Protein AF-A0A517DPC9-F1 (afdb_monomer_lite)

InterPro domains:
  IPR004676 Cadmium resistance transporter [PF03596] (12-83)
  IPR004676 Cadmium resistance transporter [PF03596] (156-249)

Sequence (255 aa):
MESAIVTAFVAFVSTNIDDIFVLMLFYSQIGGQLKKCHIIAGQYLGITILLIVSVLGSLGLNIVPPQYTGLLGMIPILLGIKQWSGYRQEKKAAANSTKGSKAEVQSETGSDPIAEHFMFDNAANETEHVMDDRPEIEAQVPKKTKIKAALSKLINPAVLNVSLVTVANGADNIGIYIPLFTRLSTVELIITIIIFLLLIAVWCFIGEQLTNFPGIKDTIQKYKNLVVPVVFIGIGIFILVESGALSFLTLNLLK

Radius of gyration: 27.1 Å; chains: 1; bounding box: 57×50×88 Å

Organism: NCBI:txid2377

Secondary structure (DSSP, 8-state):
-HHHHHHHHHHHHHHHTTHHHHHHHHHHTBTTTB-HHHHHHHHHHHHHHHHHHHHHHHTT-----HHHHGGGGHHHHHHHHHHHHHHHHHHHHHHHHHHHHHHHTTS--S--------------------------------SHHHHHHHHHHHS-HHHHHHHHHHHHHTTTTHHHHHHHHHTS-HHHHHHHHHHHHHHHHHHHHHHHHHHTSHHHHHHHHHHHHHHHHHHHHHHHHHHHHHTTHHHHHHHHH--

Structure (mmCIF, N/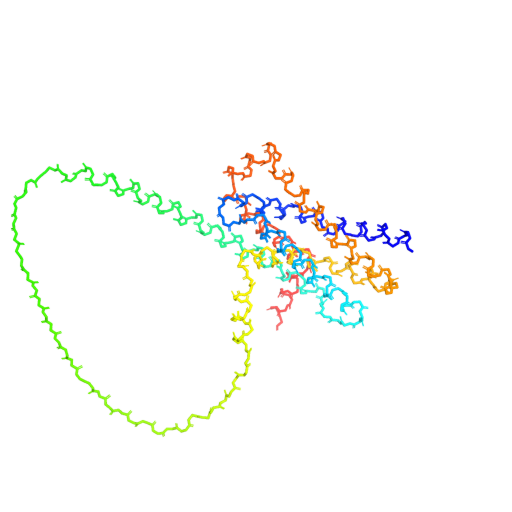CA/C/O backbone):
data_AF-A0A517DPC9-F1
#
_entry.id   AF-A0A517DPC9-F1
#
loop_
_atom_site.group_PDB
_atom_site.id
_atom_site.type_symbol
_atom_site.label_atom_id
_atom_site.label_alt_id
_atom_site.label_comp_id
_atom_site.label_asym_id
_atom_site.label_entity_id
_atom_site.label_seq_id
_atom_site.pdbx_PDB_ins_code
_atom_site.Cartn_x
_atom_site.Cartn_y
_atom_site.Cartn_z
_atom_site.occupancy
_atom_site.B_iso_or_equiv
_atom_site.auth_seq_id
_atom_site.auth_comp_id
_atom_site.auth_asym_id
_atom_site.auth_atom_id
_atom_site.pdbx_PDB_model_num
ATOM 1 N N . MET A 1 1 ? 9.830 8.942 -21.992 1.00 71.62 1 MET A N 1
ATOM 2 C CA . MET A 1 1 ? 9.766 9.822 -20.799 1.00 71.62 1 MET A CA 1
ATOM 3 C C . MET A 1 1 ? 8.364 10.357 -20.509 1.00 71.62 1 MET A C 1
ATOM 5 O O . MET A 1 1 ? 7.826 9.950 -19.492 1.00 71.62 1 MET A O 1
ATOM 9 N N . GLU A 1 2 ? 7.723 11.173 -21.359 1.00 74.38 2 GLU A N 1
ATOM 10 C CA . GLU A 1 2 ? 6.337 11.642 -21.096 1.00 74.38 2 GLU A CA 1
ATOM 11 C C . GLU A 1 2 ? 5.340 10.482 -20.935 1.00 74.38 2 GLU A C 1
ATOM 13 O O . GLU A 1 2 ? 4.580 10.424 -19.969 1.00 74.38 2 GLU A O 1
ATOM 18 N N . SER A 1 3 ? 5.429 9.483 -21.818 1.00 85.62 3 SER A N 1
ATOM 19 C CA . SER A 1 3 ? 4.641 8.249 -21.727 1.00 85.62 3 SER A CA 1
ATOM 20 C C . SER A 1 3 ? 4.908 7.450 -20.446 1.00 85.62 3 SER A C 1
ATOM 22 O O . SER A 1 3 ? 3.984 6.845 -19.905 1.00 85.62 3 SER A O 1
ATOM 24 N N . ALA A 1 4 ? 6.141 7.468 -19.929 1.00 88.25 4 ALA A N 1
ATOM 25 C CA . ALA A 1 4 ? 6.514 6.758 -18.706 1.00 88.25 4 ALA A CA 1
ATOM 26 C C . ALA A 1 4 ? 5.895 7.415 -17.467 1.00 88.25 4 ALA A C 1
ATOM 28 O O . ALA A 1 4 ? 5.396 6.708 -16.602 1.00 88.25 4 ALA A O 1
ATOM 29 N N . ILE A 1 5 ? 5.846 8.752 -17.415 1.00 93.19 5 ILE A N 1
ATOM 30 C CA . ILE A 1 5 ? 5.204 9.498 -16.322 1.00 93.19 5 ILE A CA 1
ATOM 31 C C . ILE A 1 5 ? 3.704 9.185 -16.270 1.00 93.19 5 ILE A C 1
ATOM 33 O O . ILE A 1 5 ? 3.180 8.856 -15.207 1.00 93.19 5 ILE A O 1
ATOM 37 N N . VAL A 1 6 ? 3.020 9.235 -17.419 1.00 94.75 6 VAL A N 1
ATOM 38 C CA . VAL A 1 6 ? 1.585 8.919 -17.499 1.00 94.75 6 VAL A CA 1
ATOM 39 C C . VAL A 1 6 ? 1.330 7.458 -17.137 1.00 94.75 6 VAL A C 1
ATOM 41 O O . VAL A 1 6 ? 0.448 7.175 -16.334 1.00 94.75 6 VAL A O 1
ATOM 44 N N . THR A 1 7 ? 2.129 6.530 -17.672 1.00 93.38 7 THR A N 1
ATOM 45 C CA . THR A 1 7 ? 1.987 5.098 -17.370 1.00 93.38 7 THR A CA 1
ATOM 46 C C . THR A 1 7 ? 2.241 4.816 -15.893 1.00 93.38 7 THR A C 1
ATOM 48 O O . THR A 1 7 ? 1.491 4.058 -15.292 1.00 93.38 7 THR A O 1
ATOM 51 N N . ALA A 1 8 ? 3.246 5.454 -15.286 1.00 93.94 8 ALA A N 1
ATOM 52 C CA . ALA A 1 8 ? 3.519 5.356 -13.858 1.00 93.94 8 ALA A CA 1
ATOM 53 C C . ALA A 1 8 ? 2.321 5.848 -13.038 1.00 93.94 8 ALA A C 1
ATOM 55 O O . ALA A 1 8 ? 1.833 5.131 -12.168 1.00 93.94 8 ALA A O 1
ATOM 56 N N . PHE A 1 9 ? 1.803 7.038 -13.345 1.00 95.88 9 PHE A N 1
ATOM 57 C CA . PHE A 1 9 ? 0.644 7.582 -12.646 1.00 95.88 9 PHE A CA 1
ATOM 58 C C . PHE A 1 9 ? -0.571 6.654 -12.761 1.00 95.88 9 PHE A C 1
ATOM 60 O O . PHE A 1 9 ? -1.152 6.280 -11.747 1.00 95.88 9 PHE A O 1
ATOM 67 N N . VAL A 1 10 ? -0.916 6.230 -13.980 1.00 95.88 10 VAL A N 1
ATOM 68 C CA . VAL A 1 10 ? -2.050 5.332 -14.238 1.00 95.88 10 VAL A CA 1
ATOM 69 C C . VAL A 1 10 ? -1.867 3.991 -13.536 1.00 95.88 10 VAL A C 1
ATOM 71 O O . VAL A 1 10 ? -2.809 3.518 -12.907 1.00 95.88 10 VAL A O 1
ATOM 74 N N . ALA A 1 11 ? -0.671 3.401 -13.597 1.00 94.75 11 ALA A N 1
ATOM 75 C CA . ALA A 1 11 ? -0.374 2.151 -12.912 1.00 94.75 11 ALA A CA 1
ATOM 76 C C . ALA A 1 11 ? -0.579 2.307 -11.403 1.00 94.75 11 ALA A C 1
ATOM 78 O O . ALA A 1 11 ? -1.377 1.574 -10.835 1.00 94.75 11 ALA A O 1
ATOM 79 N N . PHE A 1 12 ? 0.049 3.307 -10.777 1.00 95.62 12 PHE A N 1
ATOM 80 C CA . PHE A 1 12 ? -0.075 3.530 -9.338 1.00 95.62 12 PHE A CA 1
ATOM 81 C C . PHE A 1 12 ? -1.522 3.794 -8.912 1.00 95.62 12 PHE A C 1
ATOM 83 O O . PHE A 1 12 ? -1.998 3.209 -7.945 1.00 95.62 12 PHE A O 1
ATOM 90 N N . VAL A 1 13 ? -2.246 4.654 -9.631 1.00 95.75 13 VAL A N 1
ATOM 91 C CA . VAL A 1 13 ? -3.650 4.951 -9.314 1.00 95.75 13 VAL A CA 1
ATOM 92 C C . VAL A 1 13 ? -4.503 3.691 -9.432 1.00 95.75 13 VAL A C 1
ATOM 94 O O . VAL A 1 13 ? -5.295 3.406 -8.538 1.00 95.75 13 VAL A O 1
ATOM 97 N N . SER A 1 14 ? -4.321 2.926 -10.511 1.00 94.12 14 SER A N 1
ATOM 98 C CA . SER A 1 14 ? -5.090 1.710 -10.769 1.00 94.12 14 SER A CA 1
ATOM 99 C C . SER A 1 14 ? -4.864 0.639 -9.707 1.00 94.12 14 SER A C 1
ATOM 101 O O . SER A 1 14 ? -5.801 -0.083 -9.387 1.00 94.12 14 SER A O 1
ATOM 103 N N . THR A 1 15 ? -3.646 0.522 -9.181 1.00 92.19 15 THR A N 1
ATOM 104 C CA . THR A 1 15 ? -3.267 -0.536 -8.236 1.00 92.19 15 THR A CA 1
ATOM 105 C C . THR A 1 15 ? -3.427 -0.159 -6.765 1.00 92.19 15 THR A C 1
ATOM 107 O O . THR A 1 15 ? -3.195 -0.989 -5.902 1.00 92.19 15 THR A O 1
ATOM 110 N N . ASN A 1 16 ? -3.732 1.099 -6.437 1.00 93.88 16 ASN A N 1
ATOM 111 C CA . ASN A 1 16 ? -3.849 1.534 -5.035 1.00 93.88 16 ASN A CA 1
ATOM 112 C C . ASN A 1 16 ? -5.222 2.149 -4.723 1.00 93.88 16 ASN A C 1
ATOM 114 O O . ASN A 1 16 ? -5.411 2.745 -3.662 1.00 93.88 16 ASN A O 1
ATOM 118 N N . ILE A 1 17 ? -6.190 2.069 -5.640 1.00 91.12 17 ILE A N 1
ATOM 119 C CA . ILE A 1 17 ? -7.530 2.637 -5.425 1.00 91.12 17 ILE A CA 1
ATOM 120 C C . ILE A 1 17 ? -8.267 1.963 -4.257 1.00 91.12 17 ILE A C 1
ATOM 122 O O . ILE A 1 17 ? -9.004 2.610 -3.517 1.00 91.12 17 ILE A O 1
ATOM 126 N N . ASP A 1 18 ? -8.030 0.674 -4.070 1.00 86.12 18 ASP A N 1
ATOM 127 C CA . ASP A 1 18 ? -8.515 -0.159 -2.977 1.00 86.12 18 ASP A CA 1
ATOM 128 C C . ASP A 1 18 ? -7.838 0.184 -1.634 1.00 86.12 18 ASP A C 1
ATOM 130 O O . ASP A 1 18 ? -8.517 0.235 -0.603 1.00 86.12 18 ASP A O 1
ATOM 134 N N . ASP A 1 19 ? -6.546 0.543 -1.642 1.00 89.94 19 ASP A N 1
ATOM 135 C CA . ASP A 1 19 ? -5.799 0.957 -0.442 1.00 89.94 19 ASP A CA 1
ATOM 136 C C . ASP A 1 19 ? -6.395 2.215 0.215 1.00 89.94 19 ASP A C 1
ATOM 138 O O . ASP A 1 19 ? -6.244 2.422 1.419 1.00 89.94 19 ASP A O 1
ATOM 142 N N . ILE A 1 20 ? -7.171 3.027 -0.516 1.00 91.94 20 ILE A N 1
ATOM 143 C CA . ILE A 1 20 ? -7.916 4.157 0.064 1.00 91.94 20 ILE A CA 1
ATOM 144 C C . ILE A 1 20 ? -8.841 3.683 1.195 1.00 91.94 20 ILE A C 1
ATOM 146 O O . ILE A 1 20 ? -8.941 4.350 2.227 1.00 91.94 20 ILE A O 1
ATOM 150 N N . PHE A 1 21 ? -9.490 2.522 1.055 1.00 89.38 21 PHE A N 1
ATOM 151 C CA . PHE A 1 21 ? -10.336 1.973 2.117 1.00 89.38 21 PHE A CA 1
ATOM 152 C C . PHE A 1 21 ? -9.517 1.565 3.340 1.00 89.38 21 PHE A C 1
ATOM 154 O O . PHE A 1 21 ? -9.889 1.896 4.467 1.00 89.38 21 PHE A O 1
ATOM 161 N N . VAL A 1 22 ? -8.378 0.906 3.127 1.00 90.19 22 VAL A N 1
ATOM 162 C CA . VAL A 1 22 ? -7.444 0.523 4.194 1.00 90.19 22 VAL A CA 1
ATOM 163 C C . VAL A 1 22 ? -6.909 1.761 4.923 1.00 90.19 22 VAL A C 1
ATOM 165 O O . VAL A 1 22 ? -6.921 1.813 6.157 1.00 90.19 22 VAL A O 1
ATOM 168 N N . LEU A 1 23 ? -6.513 2.797 4.181 1.00 92.81 23 LEU A N 1
ATOM 169 C CA . LEU A 1 23 ? -6.113 4.096 4.717 1.00 92.81 23 LEU A CA 1
ATOM 170 C C . LEU A 1 23 ? -7.226 4.706 5.567 1.00 92.81 23 LEU A C 1
ATOM 172 O O . LEU A 1 23 ? -6.962 5.094 6.706 1.00 92.81 23 LEU A O 1
ATOM 176 N N . MET A 1 24 ? -8.469 4.738 5.075 1.00 90.62 24 MET A N 1
ATOM 177 C CA . MET A 1 24 ? -9.596 5.283 5.837 1.00 90.62 24 MET A CA 1
ATOM 178 C C . MET A 1 24 ? -9.794 4.571 7.181 1.00 90.62 24 MET A C 1
ATOM 180 O O . MET A 1 24 ? -10.039 5.212 8.209 1.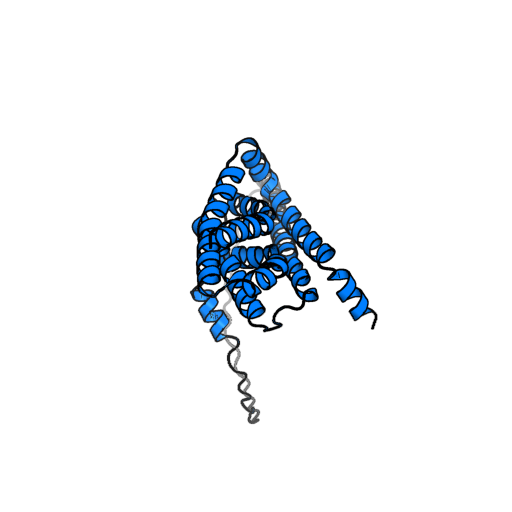00 90.62 24 MET A O 1
ATOM 184 N N . LEU A 1 25 ? -9.622 3.248 7.214 1.00 88.12 25 LEU A N 1
ATOM 185 C CA . LEU A 1 25 ? -9.678 2.482 8.459 1.00 88.12 25 LEU A CA 1
ATOM 186 C C . LEU A 1 25 ? -8.542 2.835 9.419 1.00 88.12 25 LEU A C 1
ATOM 188 O O . LEU A 1 25 ? -8.773 2.946 10.624 1.00 88.12 25 LEU A O 1
ATOM 192 N N . PHE A 1 26 ? -7.321 3.027 8.921 1.00 90.69 26 PHE A N 1
ATOM 193 C CA . PHE A 1 26 ? -6.209 3.444 9.770 1.00 90.69 26 PHE A CA 1
ATOM 194 C C . PHE A 1 26 ? -6.405 4.860 10.313 1.00 90.69 26 PHE A C 1
ATOM 196 O O . PHE A 1 26 ? -6.211 5.087 11.511 1.00 90.69 26 PHE A O 1
ATOM 203 N N . TYR A 1 27 ? -6.852 5.798 9.476 1.00 91.06 27 TYR A N 1
ATOM 204 C CA . TYR A 1 27 ? -7.144 7.169 9.896 1.00 91.06 27 TYR A CA 1
ATOM 205 C C . TYR A 1 27 ? -8.309 7.229 10.899 1.00 91.06 27 TYR A C 1
ATOM 207 O O . TYR A 1 27 ? -8.286 8.041 11.822 1.00 91.06 27 TYR A O 1
ATOM 215 N N . SER A 1 28 ? -9.276 6.311 10.817 1.00 86.81 28 SER A N 1
ATOM 216 C CA . SER A 1 28 ? -10.354 6.172 11.807 1.00 86.81 28 SER A CA 1
ATOM 217 C C . SER A 1 28 ? -9.869 5.814 13.217 1.00 86.81 28 SER A C 1
ATOM 219 O O . SER A 1 28 ? -10.522 6.153 14.209 1.00 86.81 28 SER A O 1
ATOM 221 N N . GLN A 1 29 ? -8.730 5.131 13.324 1.00 83.62 29 GLN A N 1
ATOM 222 C CA . GLN A 1 29 ? -8.158 4.703 14.602 1.00 83.62 29 GLN A CA 1
ATOM 223 C C . GLN A 1 29 ? -7.284 5.782 15.264 1.00 83.62 29 GLN A C 1
ATOM 225 O O . GLN A 1 29 ? -6.748 5.564 16.360 1.00 83.62 29 GLN A O 1
ATOM 230 N N . ILE A 1 30 ? -7.140 6.948 14.626 1.00 79.69 30 ILE A N 1
ATOM 231 C CA . ILE A 1 30 ? -6.424 8.097 15.185 1.00 79.69 30 ILE A CA 1
ATOM 232 C C . ILE A 1 30 ? -7.159 8.612 16.427 1.00 79.69 30 ILE A C 1
ATOM 234 O O . ILE A 1 30 ? -8.377 8.773 16.431 1.00 79.69 30 ILE A O 1
ATOM 238 N N . GLY A 1 31 ? -6.398 8.884 17.491 1.00 63.22 31 GLY A N 1
ATOM 239 C CA . GLY A 1 31 ? -6.925 9.353 18.780 1.00 63.22 31 GLY A CA 1
ATOM 240 C C . GLY A 1 31 ? -7.101 8.253 19.833 1.00 63.22 31 GLY A C 1
ATOM 241 O O . GLY A 1 31 ? -7.485 8.555 20.956 1.00 63.22 31 GLY A O 1
ATOM 242 N N . GLY A 1 32 ? -6.786 6.996 19.493 1.00 67.00 32 GLY A N 1
ATOM 243 C CA . GLY A 1 32 ? -6.639 5.891 20.447 1.00 67.00 32 GLY A CA 1
ATOM 244 C C . GLY A 1 32 ? -5.229 5.294 20.416 1.00 67.00 32 GLY A C 1
ATOM 245 O O . GLY A 1 32 ? -4.361 5.687 21.184 1.00 67.00 32 GLY A O 1
ATOM 246 N N . GLN A 1 33 ? -5.001 4.348 19.501 1.00 61.47 33 GLN A N 1
ATOM 247 C CA . GLN A 1 33 ? -3.781 3.524 19.422 1.00 61.47 33 GLN A CA 1
ATOM 248 C C . GLN A 1 33 ? -2.774 4.000 18.348 1.00 61.47 33 GLN A C 1
ATOM 250 O O . GLN A 1 33 ? -1.618 3.575 18.352 1.00 61.47 33 GLN A O 1
ATOM 255 N N . LEU A 1 34 ? -3.185 4.871 17.411 1.00 76.12 34 LEU A N 1
ATOM 256 C CA . LEU A 1 34 ? -2.378 5.289 16.254 1.00 76.12 34 LEU A CA 1
ATOM 257 C C . LEU A 1 34 ? -2.222 6.816 16.161 1.00 76.12 34 LEU A C 1
ATOM 259 O O . LEU A 1 34 ? -3.139 7.581 16.459 1.00 76.12 34 LEU A O 1
ATOM 263 N N . LYS A 1 35 ? -1.042 7.255 15.701 1.00 85.62 35 LYS A N 1
ATOM 264 C CA . LYS A 1 35 ? -0.736 8.646 15.329 1.00 85.62 35 LYS A CA 1
ATOM 265 C C . LYS A 1 35 ? -0.636 8.746 13.807 1.00 85.62 35 LYS A C 1
ATOM 267 O O . LYS A 1 35 ? -0.208 7.784 13.171 1.00 85.62 35 LYS A O 1
ATOM 272 N N . LYS A 1 36 ? -0.910 9.928 13.240 1.00 88.31 36 LYS A N 1
ATOM 273 C CA . LYS A 1 36 ? -0.766 10.202 11.793 1.00 88.31 36 LYS A CA 1
ATOM 274 C C . LYS A 1 36 ? 0.600 9.776 11.249 1.00 88.31 36 LYS A C 1
ATOM 276 O O . LYS A 1 36 ? 0.673 9.056 10.261 1.00 88.31 36 LYS A O 1
ATOM 281 N N . CYS A 1 37 ? 1.678 10.123 11.958 1.00 88.81 37 CYS A N 1
ATOM 282 C CA . CYS A 1 37 ? 3.038 9.763 11.552 1.00 88.81 37 CYS A CA 1
ATOM 283 C C . CYS A 1 37 ? 3.258 8.246 11.458 1.00 88.81 37 CYS A C 1
ATOM 285 O O . CYS A 1 37 ? 4.067 7.813 10.648 1.00 88.81 37 CYS A O 1
ATOM 287 N N . HIS A 1 38 ? 2.548 7.432 12.253 1.00 91.62 38 HIS A N 1
ATOM 288 C CA . HIS A 1 38 ? 2.679 5.975 12.174 1.00 91.62 38 HIS A CA 1
ATOM 289 C C . HIS A 1 38 ? 2.045 5.414 10.900 1.00 91.62 38 HIS A C 1
ATOM 291 O O . HIS A 1 38 ? 2.584 4.474 10.326 1.00 91.62 38 HIS A O 1
ATOM 297 N N . ILE A 1 39 ? 0.928 6.001 10.461 1.00 92.56 39 ILE A N 1
ATOM 298 C CA . ILE A 1 39 ? 0.234 5.597 9.234 1.00 92.56 39 ILE A CA 1
ATOM 299 C C . ILE A 1 39 ? 1.097 5.953 8.029 1.00 92.56 39 ILE A C 1
ATOM 301 O O . ILE A 1 39 ? 1.423 5.082 7.233 1.00 92.56 39 ILE A O 1
ATOM 305 N N . ILE A 1 40 ? 1.553 7.207 7.959 1.00 94.81 40 ILE A N 1
ATOM 306 C CA . ILE A 1 40 ? 2.401 7.688 6.863 1.00 94.81 40 ILE A CA 1
ATOM 307 C C . ILE A 1 40 ? 3.697 6.868 6.795 1.00 94.81 40 ILE A C 1
ATOM 309 O O . ILE A 1 40 ? 4.036 6.340 5.742 1.00 94.81 40 ILE A O 1
ATOM 313 N N . ALA A 1 41 ? 4.398 6.688 7.921 1.00 93.75 41 ALA A N 1
ATOM 314 C CA . ALA A 1 41 ? 5.628 5.897 7.944 1.00 93.75 41 ALA A CA 1
ATOM 315 C C . ALA A 1 41 ? 5.388 4.426 7.568 1.00 93.75 41 ALA A C 1
ATOM 317 O O . ALA A 1 41 ? 6.204 3.837 6.865 1.00 93.75 41 ALA A O 1
ATOM 318 N N . GLY A 1 42 ? 4.273 3.835 8.011 1.00 94.19 42 GLY A N 1
ATOM 319 C CA . GLY A 1 42 ? 3.909 2.461 7.671 1.00 94.19 42 GLY A CA 1
ATOM 320 C C . GLY A 1 42 ? 3.607 2.284 6.185 1.00 94.19 42 GLY A C 1
ATOM 321 O O . GLY A 1 42 ? 4.077 1.321 5.589 1.00 94.19 42 GLY A O 1
ATOM 322 N N . GLN A 1 43 ? 2.908 3.244 5.580 1.00 96.06 43 GLN A N 1
ATOM 323 C CA . GLN A 1 43 ? 2.600 3.267 4.150 1.00 96.06 43 GLN A CA 1
ATOM 324 C C . GLN A 1 43 ? 3.864 3.387 3.296 1.00 96.06 43 GLN A C 1
ATOM 326 O O . GLN A 1 43 ? 4.098 2.564 2.412 1.00 96.06 43 GLN A O 1
ATOM 331 N N . TYR A 1 44 ? 4.749 4.331 3.631 1.00 96.62 44 TYR A N 1
ATOM 332 C CA . TYR A 1 44 ? 6.055 4.435 2.978 1.00 96.62 44 TYR A CA 1
ATOM 333 C C . TYR A 1 44 ? 6.867 3.148 3.116 1.00 96.62 44 TYR A C 1
ATOM 335 O O . TYR A 1 44 ? 7.425 2.680 2.126 1.00 96.62 44 TYR A O 1
ATOM 343 N N . LEU A 1 45 ? 6.912 2.548 4.310 1.00 95.88 45 LEU A N 1
ATOM 344 C CA . LEU A 1 45 ? 7.624 1.290 4.532 1.00 95.88 45 LEU A CA 1
ATOM 345 C C . LEU A 1 45 ? 7.025 0.154 3.685 1.00 95.88 45 LEU A C 1
ATOM 347 O O . LEU A 1 45 ? 7.764 -0.555 3.008 1.00 95.88 45 LEU A O 1
ATOM 351 N N . GLY A 1 46 ? 5.698 -0.000 3.697 1.00 95.19 46 GLY A N 1
ATOM 352 C CA . GLY A 1 46 ? 5.002 -1.082 3.004 1.00 95.19 46 GLY A CA 1
ATOM 353 C C . GLY A 1 46 ? 5.103 -0.991 1.485 1.00 95.19 46 GLY A C 1
ATOM 354 O O . GLY A 1 46 ? 5.543 -1.945 0.845 1.00 95.19 46 GLY A O 1
ATOM 355 N N . ILE A 1 47 ? 4.794 0.172 0.905 1.00 95.38 47 ILE A N 1
ATOM 356 C CA . ILE A 1 47 ? 4.930 0.377 -0.540 1.00 95.38 47 ILE A CA 1
ATOM 357 C C . ILE A 1 47 ? 6.395 0.247 -0.961 1.00 95.38 47 ILE A C 1
ATOM 359 O O . ILE A 1 47 ? 6.675 -0.434 -1.940 1.00 95.38 47 ILE A O 1
ATOM 363 N N . THR A 1 48 ? 7.356 0.794 -0.207 1.00 96.56 48 THR A N 1
ATOM 364 C CA . THR A 1 48 ? 8.785 0.648 -0.551 1.00 96.56 48 THR A CA 1
ATOM 365 C C . THR A 1 48 ? 9.216 -0.820 -0.591 1.00 96.56 48 THR A C 1
ATOM 367 O O . THR A 1 48 ? 9.950 -1.207 -1.498 1.00 96.56 48 THR A O 1
ATOM 370 N N . ILE A 1 49 ? 8.735 -1.660 0.334 1.00 94.94 49 ILE A N 1
ATOM 371 C CA . ILE A 1 49 ? 8.978 -3.110 0.292 1.00 94.94 49 ILE A CA 1
ATOM 372 C C . ILE A 1 49 ? 8.424 -3.713 -1.006 1.00 94.94 49 ILE A C 1
ATOM 374 O O . ILE A 1 49 ? 9.148 -4.441 -1.685 1.00 94.94 49 ILE A O 1
ATOM 378 N N . LEU A 1 50 ? 7.189 -3.376 -1.393 1.00 93.81 50 LEU A N 1
ATOM 379 C CA . LEU A 1 50 ? 6.590 -3.847 -2.649 1.00 93.81 50 LEU A CA 1
ATOM 380 C C . LEU A 1 50 ? 7.383 -3.388 -3.880 1.00 93.81 50 LEU A C 1
ATOM 382 O O . LEU A 1 50 ? 7.583 -4.177 -4.806 1.00 93.81 50 LEU A O 1
ATOM 386 N N . LEU A 1 51 ? 7.886 -2.150 -3.888 1.00 95.62 51 LEU A N 1
ATOM 387 C CA . LEU A 1 51 ? 8.717 -1.636 -4.980 1.00 95.62 51 LEU A CA 1
ATOM 388 C C . LEU A 1 51 ? 10.058 -2.352 -5.061 1.00 95.62 51 LEU A C 1
ATOM 390 O O . LEU A 1 51 ? 10.455 -2.738 -6.154 1.00 95.62 51 LEU A O 1
ATOM 394 N N . ILE A 1 52 ? 10.728 -2.590 -3.932 1.00 95.38 52 ILE A N 1
ATOM 395 C CA . ILE A 1 52 ? 11.983 -3.352 -3.904 1.00 95.38 52 ILE A CA 1
ATOM 396 C C . ILE A 1 52 ? 11.751 -4.765 -4.443 1.00 95.38 52 ILE A C 1
ATOM 398 O O . ILE A 1 52 ? 12.493 -5.211 -5.314 1.00 95.38 52 ILE A O 1
ATOM 402 N N . VAL A 1 53 ? 10.707 -5.455 -3.975 1.00 93.12 53 VAL A N 1
ATOM 403 C CA . VAL A 1 53 ? 10.360 -6.799 -4.463 1.00 93.12 53 VAL A CA 1
ATOM 404 C C . VAL A 1 53 ? 10.072 -6.780 -5.965 1.00 93.12 53 VAL A C 1
ATOM 406 O O . VAL A 1 53 ? 10.558 -7.646 -6.688 1.00 93.12 53 VAL A O 1
ATOM 409 N N . SER A 1 54 ? 9.350 -5.771 -6.450 1.00 93.12 54 SER A N 1
ATOM 410 C CA . SER A 1 54 ? 9.012 -5.632 -7.871 1.00 93.12 54 SER A CA 1
ATOM 411 C C . SER A 1 54 ? 10.232 -5.319 -8.742 1.00 93.12 54 SER A C 1
ATOM 413 O O . SER A 1 54 ? 10.362 -5.874 -9.828 1.00 93.12 54 SER A O 1
ATOM 415 N N . VAL A 1 55 ? 11.156 -4.475 -8.269 1.00 95.06 55 VAL A N 1
ATOM 416 C CA . VAL A 1 55 ? 12.424 -4.188 -8.961 1.00 95.06 55 VAL A CA 1
ATOM 417 C C . VAL A 1 55 ? 13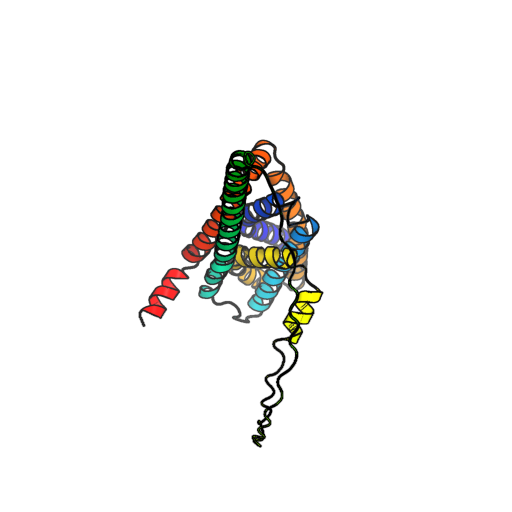.303 -5.433 -9.007 1.00 95.06 55 VAL A C 1
ATOM 419 O O . VAL A 1 55 ? 13.863 -5.752 -10.046 1.00 95.06 55 VAL A O 1
ATOM 422 N N . LEU A 1 56 ? 13.412 -6.183 -7.909 1.00 92.81 56 LEU A N 1
ATOM 423 C CA . LEU A 1 56 ? 14.151 -7.446 -7.927 1.00 92.81 56 LEU A CA 1
ATOM 424 C C . LEU A 1 56 ? 13.496 -8.451 -8.888 1.00 92.81 56 LEU A C 1
ATOM 426 O O . LEU A 1 56 ? 14.191 -9.101 -9.666 1.00 92.81 56 LEU A O 1
ATOM 430 N N . GLY A 1 57 ? 12.164 -8.524 -8.887 1.00 90.50 57 GLY A N 1
ATOM 431 C CA . GLY A 1 57 ? 11.392 -9.344 -9.816 1.00 90.50 57 GLY A CA 1
ATOM 432 C C . GLY A 1 57 ? 11.627 -8.987 -11.284 1.00 90.50 57 GLY A C 1
ATOM 433 O O . GLY A 1 57 ? 11.808 -9.876 -12.116 1.00 90.50 57 GLY A O 1
ATOM 434 N N . SER A 1 58 ? 11.696 -7.694 -11.611 1.00 91.19 58 SER A N 1
ATOM 435 C CA . SER A 1 58 ? 11.933 -7.234 -12.984 1.00 91.19 58 SER A CA 1
ATOM 436 C C . SER A 1 58 ? 13.344 -7.532 -13.496 1.00 91.19 58 SER A C 1
ATOM 438 O O . SER A 1 58 ? 13.541 -7.615 -14.705 1.00 91.19 58 SER A O 1
ATOM 440 N N . LEU A 1 59 ? 14.311 -7.773 -12.606 1.00 91.12 59 LEU A N 1
ATOM 441 C CA . LEU A 1 59 ? 15.654 -8.246 -12.965 1.00 91.12 59 LEU A CA 1
ATOM 442 C C . LEU A 1 59 ? 15.703 -9.751 -13.295 1.00 91.12 59 LEU A C 1
ATOM 444 O O . LEU A 1 59 ? 16.782 -10.296 -13.518 1.00 91.12 59 LEU A O 1
ATOM 448 N N . GLY A 1 60 ? 14.554 -10.435 -13.328 1.00 82.00 60 GLY A N 1
ATOM 449 C CA . GLY A 1 60 ? 14.457 -11.863 -13.641 1.00 82.00 60 GLY A CA 1
ATOM 450 C C . GLY A 1 60 ? 14.601 -12.779 -12.425 1.00 82.00 60 GLY A C 1
ATOM 451 O O . GLY A 1 60 ? 14.673 -13.999 -12.577 1.00 82.00 60 GLY A O 1
ATOM 452 N N . LEU A 1 61 ? 14.616 -12.224 -11.209 1.00 77.69 61 LEU A N 1
ATOM 453 C CA . LEU A 1 61 ? 14.554 -13.019 -9.988 1.00 77.69 61 LEU A CA 1
ATOM 454 C C . LEU A 1 61 ? 13.095 -13.450 -9.774 1.00 77.69 61 LEU A C 1
ATOM 456 O O . LEU A 1 61 ? 12.245 -12.634 -9.428 1.00 77.69 61 LEU A O 1
ATOM 460 N N . ASN A 1 62 ? 12.783 -14.734 -9.963 1.00 68.56 62 ASN A N 1
ATOM 461 C CA . ASN A 1 62 ? 11.441 -15.287 -9.724 1.00 68.56 62 ASN A CA 1
ATOM 462 C C . ASN A 1 62 ? 11.150 -15.402 -8.209 1.00 68.56 62 ASN A C 1
ATOM 464 O O . ASN A 1 62 ? 11.072 -16.493 -7.650 1.00 68.56 62 ASN A O 1
ATOM 468 N N . ILE A 1 63 ? 11.092 -14.256 -7.524 1.00 64.38 63 ILE A N 1
ATOM 469 C CA . ILE A 1 63 ? 11.012 -14.148 -6.058 1.00 64.38 63 ILE A CA 1
ATOM 470 C C . ILE A 1 63 ? 9.591 -14.390 -5.551 1.00 64.38 63 ILE A C 1
ATOM 472 O O . ILE A 1 63 ? 9.423 -14.834 -4.416 1.00 64.38 63 ILE A O 1
ATOM 476 N N . VAL A 1 64 ? 8.566 -14.123 -6.368 1.00 66.19 64 VAL A N 1
ATOM 477 C CA . VAL A 1 64 ? 7.166 -14.222 -5.938 1.00 66.19 64 VAL A CA 1
ATOM 478 C C . VAL A 1 64 ? 6.336 -14.978 -6.973 1.00 66.19 64 VAL A C 1
ATOM 480 O O . VAL A 1 64 ? 5.795 -14.375 -7.900 1.00 66.19 64 VAL A O 1
ATOM 483 N N . PRO A 1 65 ? 6.199 -16.304 -6.819 1.00 67.88 65 PRO A N 1
ATOM 484 C CA . PRO A 1 65 ? 5.208 -17.063 -7.561 1.00 67.88 65 PRO A CA 1
ATOM 485 C C . PRO A 1 65 ? 3.803 -16.473 -7.331 1.00 67.88 65 PRO A C 1
ATOM 487 O O . PRO A 1 65 ? 3.439 -16.236 -6.174 1.00 67.88 65 PRO A O 1
ATOM 490 N N . PRO A 1 66 ? 2.984 -16.282 -8.386 1.00 65.06 66 PRO A N 1
ATOM 491 C CA . PRO A 1 66 ? 1.651 -15.671 -8.279 1.00 65.06 66 PRO A CA 1
ATOM 492 C C . PRO A 1 66 ? 0.719 -16.363 -7.274 1.00 65.06 66 PRO A C 1
ATOM 494 O O . PRO A 1 66 ? -0.204 -15.760 -6.753 1.00 65.06 66 PRO A O 1
ATOM 497 N N . GLN A 1 67 ? 0.983 -17.633 -6.970 1.00 67.25 67 GLN A N 1
ATOM 498 C CA . GLN A 1 67 ? 0.205 -18.455 -6.042 1.00 67.25 67 GLN A CA 1
ATOM 499 C C . GLN A 1 67 ? 0.364 -18.023 -4.572 1.00 67.25 67 GLN A C 1
ATOM 501 O O . GLN A 1 67 ? -0.494 -18.323 -3.746 1.00 67.25 67 GLN A O 1
ATOM 506 N N . TYR A 1 68 ? 1.457 -17.331 -4.225 1.00 72.69 68 TYR A N 1
ATOM 507 C CA . TYR A 1 68 ? 1.759 -16.945 -2.843 1.00 72.69 68 TYR A CA 1
ATOM 508 C C . TYR A 1 68 ? 1.329 -15.519 -2.489 1.00 72.69 68 TYR A C 1
ATOM 510 O O . TYR A 1 68 ? 1.251 -15.205 -1.301 1.00 72.69 68 TYR A O 1
ATOM 518 N N . THR A 1 69 ? 1.001 -14.670 -3.471 1.00 76.44 69 THR A N 1
ATOM 519 C CA . THR A 1 69 ? 0.472 -13.317 -3.205 1.00 76.44 69 THR A CA 1
ATOM 520 C C . THR A 1 69 ? -0.849 -13.394 -2.439 1.00 76.44 69 THR A C 1
ATOM 522 O O . THR A 1 69 ? -1.059 -12.655 -1.484 1.00 76.44 69 THR A O 1
ATOM 525 N N . GLY A 1 70 ? -1.679 -14.389 -2.754 1.00 75.69 70 GLY A N 1
ATOM 526 C CA . GLY A 1 70 ? -2.941 -14.655 -2.069 1.00 75.69 70 GLY A CA 1
ATOM 527 C C . GLY A 1 70 ? -2.847 -14.979 -0.586 1.00 75.69 70 GLY A C 1
ATOM 528 O O . GLY A 1 70 ? -3.729 -14.619 0.193 1.00 75.69 70 GLY A O 1
ATOM 529 N N . LEU A 1 71 ? -1.757 -15.626 -0.163 1.00 81.06 71 LEU A N 1
ATOM 530 C CA . LEU A 1 71 ? -1.552 -15.981 1.244 1.00 81.06 71 LEU A CA 1
ATOM 531 C C . LEU A 1 71 ? -1.367 -14.745 2.129 1.00 81.06 71 LEU A C 1
ATOM 533 O O . LEU A 1 71 ? -1.618 -14.814 3.334 1.00 81.06 71 LEU A O 1
ATOM 537 N N . LEU A 1 72 ? -0.973 -13.607 1.552 1.00 82.25 72 LEU A N 1
ATOM 538 C CA . LEU A 1 72 ? -0.870 -12.351 2.287 1.00 82.25 72 LEU A CA 1
ATOM 539 C C . LEU A 1 72 ? -2.243 -11.844 2.754 1.00 82.25 72 LEU A C 1
ATOM 541 O O . LEU A 1 72 ? -2.304 -11.182 3.788 1.00 82.25 72 LEU A O 1
ATOM 545 N N . GLY A 1 73 ? -3.349 -12.266 2.124 1.00 82.00 73 GLY A N 1
ATOM 546 C CA . GLY A 1 73 ? -4.717 -12.017 2.602 1.00 82.00 73 GLY A CA 1
ATOM 547 C C . GLY A 1 73 ? -4.991 -12.539 4.024 1.00 82.00 73 GLY A C 1
ATOM 548 O O . GLY A 1 73 ? -5.874 -12.037 4.722 1.00 82.00 73 GLY A O 1
ATOM 549 N N . MET A 1 74 ? -4.170 -13.469 4.529 1.00 85.06 74 MET A N 1
ATOM 550 C CA . MET A 1 74 ? -4.228 -13.913 5.926 1.00 85.06 74 MET A CA 1
ATOM 551 C C . MET A 1 74 ? -3.871 -12.803 6.924 1.00 85.06 74 MET A C 1
ATOM 553 O O . MET A 1 74 ? -4.376 -12.812 8.045 1.00 85.06 74 MET A O 1
ATOM 557 N N . ILE A 1 75 ? -3.029 -11.835 6.549 1.00 88.50 75 ILE A N 1
ATOM 558 C CA . ILE A 1 75 ? -2.617 -10.732 7.430 1.00 88.50 75 ILE A CA 1
ATOM 559 C C . ILE A 1 75 ? -3.826 -9.867 7.831 1.00 88.50 75 ILE A C 1
ATOM 561 O O . ILE A 1 75 ? -4.068 -9.735 9.038 1.00 88.50 75 ILE A O 1
ATOM 565 N N . PRO A 1 76 ? -4.615 -9.310 6.885 1.00 84.50 76 PRO A N 1
ATOM 566 C CA . PRO A 1 76 ? -5.848 -8.602 7.214 1.00 84.50 76 PRO A CA 1
ATOM 567 C C . PRO A 1 76 ? -6.809 -9.452 8.054 1.00 84.50 76 PRO A C 1
ATOM 569 O O . PRO A 1 76 ? -7.302 -8.976 9.075 1.00 84.50 76 PRO A O 1
ATOM 572 N N . ILE A 1 77 ? -7.005 -10.733 7.716 1.00 87.38 77 ILE A N 1
ATOM 573 C CA . ILE A 1 77 ? -7.897 -11.628 8.477 1.00 87.38 77 ILE A CA 1
ATOM 574 C C . ILE A 1 77 ? -7.460 -11.738 9.939 1.00 87.38 77 ILE A C 1
ATOM 576 O O . ILE A 1 77 ? -8.274 -11.556 10.847 1.00 87.38 77 ILE A O 1
ATOM 580 N N . LEU A 1 78 ? -6.176 -12.003 10.186 1.00 86.19 78 LEU A N 1
ATOM 581 C CA . LEU A 1 78 ? -5.638 -12.140 11.540 1.00 86.19 78 LEU A CA 1
ATOM 582 C C . LEU A 1 78 ? -5.808 -10.849 12.348 1.00 86.19 78 LEU A C 1
ATOM 584 O O . LEU A 1 78 ? -6.162 -10.898 13.530 1.00 86.19 78 LEU A O 1
ATOM 588 N N . LEU A 1 79 ? -5.594 -9.691 11.720 1.00 85.50 79 LEU A N 1
ATOM 589 C CA . LEU A 1 79 ? -5.791 -8.396 12.369 1.00 85.50 79 LEU A CA 1
ATOM 590 C C . LEU A 1 79 ? -7.264 -8.123 12.675 1.00 85.50 79 LEU A C 1
ATOM 592 O O . LEU A 1 79 ? -7.569 -7.671 13.782 1.00 85.50 79 LEU A O 1
ATOM 596 N N . GLY A 1 80 ? -8.171 -8.460 11.759 1.00 85.38 80 GLY A N 1
ATOM 597 C CA . GLY A 1 80 ? -9.605 -8.314 11.978 1.00 85.38 80 GLY A CA 1
ATOM 598 C C . GLY A 1 80 ? -10.115 -9.207 13.114 1.00 85.38 80 GLY A C 1
ATOM 599 O O . GLY A 1 80 ? -10.794 -8.723 14.021 1.00 85.38 80 GLY A O 1
ATOM 600 N N . ILE A 1 81 ? -9.698 -10.478 13.160 1.00 87.94 81 ILE A N 1
ATOM 601 C CA . ILE A 1 81 ? -10.041 -11.402 14.259 1.00 87.94 81 ILE A CA 1
ATOM 602 C C . ILE A 1 81 ? -9.504 -10.881 15.601 1.00 87.94 81 ILE A C 1
ATOM 604 O O . ILE A 1 81 ? -10.223 -10.873 16.607 1.00 87.94 81 ILE A O 1
ATOM 608 N N . LYS A 1 82 ? -8.251 -10.403 15.629 1.00 85.25 82 LYS A N 1
ATOM 609 C CA . LYS A 1 82 ? -7.631 -9.853 16.843 1.00 85.25 82 LYS A CA 1
ATOM 610 C C . LYS A 1 82 ? -8.398 -8.636 17.368 1.00 85.25 82 LYS A C 1
ATOM 612 O O . LYS A 1 82 ? -8.646 -8.545 18.571 1.00 85.25 82 LYS A O 1
ATOM 617 N N . GLN A 1 83 ? -8.800 -7.726 16.484 1.00 82.81 83 GLN A N 1
ATOM 618 C CA . GLN A 1 83 ? -9.567 -6.535 16.857 1.00 82.81 83 GLN A CA 1
ATOM 619 C C . GLN A 1 83 ? -10.979 -6.883 17.347 1.00 82.81 83 GLN A C 1
ATOM 621 O O . GLN A 1 83 ? -11.431 -6.323 18.347 1.00 82.81 83 GLN A O 1
ATOM 626 N N . TRP A 1 84 ? -11.649 -7.855 16.716 1.00 85.69 84 TRP A N 1
ATOM 627 C CA . TRP A 1 84 ? -12.965 -8.332 17.156 1.00 85.69 84 TRP A CA 1
ATOM 628 C C . TRP A 1 84 ? -12.935 -8.888 18.587 1.00 85.69 84 TRP A C 1
ATOM 630 O O . TRP A 1 84 ? -13.823 -8.612 19.400 1.00 85.69 84 TRP A O 1
ATOM 640 N N . SER A 1 85 ? -11.898 -9.665 18.919 1.00 80.19 85 SER A N 1
ATOM 641 C CA . SER A 1 85 ? -11.736 -10.252 20.254 1.00 80.19 85 SER A CA 1
ATOM 642 C C . SER A 1 85 ? -11.542 -9.186 21.339 1.00 80.19 85 SER A C 1
ATOM 644 O O . SER A 1 85 ? -12.200 -9.248 22.382 1.00 80.19 85 SER A O 1
ATOM 646 N N . GLY A 1 86 ? -10.713 -8.169 21.067 1.00 77.06 86 GLY A N 1
ATOM 647 C CA . GLY A 1 86 ? -10.477 -7.052 21.989 1.00 77.06 86 GLY A CA 1
ATOM 648 C C . GLY A 1 86 ? -11.763 -6.298 22.337 1.00 77.06 86 GLY A C 1
ATOM 649 O O . GLY A 1 86 ? -12.072 -6.108 23.513 1.00 77.06 86 GLY A O 1
ATOM 650 N N . TYR A 1 87 ? -12.591 -5.990 21.332 1.00 73.75 87 TYR A N 1
ATOM 651 C CA . TYR A 1 87 ? -13.886 -5.336 21.550 1.00 73.75 87 TYR A CA 1
ATOM 652 C C . TYR A 1 87 ? -14.834 -6.161 22.437 1.00 73.75 87 TYR A C 1
ATOM 654 O O . TYR A 1 87 ? -15.538 -5.625 23.299 1.00 73.75 87 TYR A O 1
ATOM 662 N N . ARG A 1 88 ? -14.858 -7.490 22.261 1.00 72.94 88 ARG A N 1
ATOM 663 C CA . ARG A 1 88 ? -15.713 -8.375 23.066 1.00 72.94 88 ARG A CA 1
ATOM 664 C C . ARG A 1 88 ? -15.263 -8.431 24.527 1.00 72.94 88 ARG A C 1
ATOM 666 O O . ARG A 1 88 ? -16.118 -8.563 25.404 1.00 72.94 88 ARG A O 1
ATOM 673 N N . GLN A 1 89 ? -13.960 -8.352 24.795 1.00 72.31 89 GLN A N 1
ATOM 674 C CA . GLN A 1 89 ? -13.425 -8.347 26.158 1.00 72.31 89 GLN A CA 1
ATOM 675 C C . GLN A 1 89 ? -13.784 -7.060 26.905 1.00 72.31 89 GLN A C 1
ATOM 677 O O . GLN A 1 89 ? -14.279 -7.153 28.025 1.00 72.31 89 GLN A O 1
ATOM 682 N N . GLU A 1 90 ? -13.659 -5.890 26.272 1.00 70.50 90 GLU A N 1
ATOM 683 C CA . GLU A 1 90 ? -14.068 -4.607 26.869 1.00 70.50 90 GLU A CA 1
ATOM 684 C C . GLU A 1 90 ? -15.563 -4.590 27.211 1.00 70.50 90 GLU A C 1
ATOM 686 O O . GLU A 1 90 ? -15.952 -4.222 28.320 1.00 70.50 90 GLU A O 1
ATOM 691 N N . LYS A 1 91 ? -16.416 -5.081 26.300 1.00 72.44 91 LYS A N 1
ATOM 692 C CA . LYS A 1 91 ? -17.861 -5.194 26.556 1.00 72.44 91 LYS A CA 1
ATOM 693 C C . LYS A 1 91 ? -18.190 -6.151 27.704 1.00 72.44 91 LYS A C 1
ATOM 695 O O . LYS A 1 91 ? -19.098 -5.875 28.484 1.00 72.44 91 LYS A O 1
ATOM 700 N N . LYS A 1 92 ? -17.473 -7.274 27.815 1.00 72.94 92 LYS A N 1
ATOM 701 C CA . LYS A 1 92 ? -17.646 -8.236 28.917 1.00 72.94 92 LYS A CA 1
ATOM 702 C C . LYS A 1 92 ? -17.157 -7.669 30.253 1.00 72.94 92 LYS A C 1
ATOM 704 O O . LYS A 1 92 ? -17.841 -7.847 31.254 1.00 72.94 92 LYS A O 1
ATOM 709 N N . ALA A 1 93 ? -16.030 -6.958 30.265 1.00 72.38 93 ALA A N 1
ATOM 710 C CA . ALA A 1 93 ? -15.508 -6.292 31.455 1.00 72.38 93 ALA A CA 1
ATOM 711 C C . ALA A 1 93 ? -16.466 -5.196 31.952 1.00 72.38 93 ALA A C 1
ATOM 713 O O . ALA A 1 93 ? -16.799 -5.177 33.134 1.00 72.38 93 ALA A O 1
ATOM 714 N N . ALA A 1 94 ? -17.000 -4.366 31.046 1.00 71.69 94 ALA A N 1
ATOM 715 C CA . ALA A 1 94 ? -17.989 -3.336 31.375 1.00 71.69 94 ALA A CA 1
ATOM 716 C C . ALA A 1 94 ? -19.333 -3.916 31.867 1.00 71.69 94 ALA A C 1
ATOM 718 O O . ALA A 1 94 ? -19.987 -3.358 32.750 1.00 71.69 94 ALA A O 1
ATOM 719 N N . ALA A 1 95 ? -19.758 -5.064 31.329 1.00 71.00 95 ALA A N 1
ATOM 720 C CA . ALA A 1 95 ? -20.966 -5.749 31.790 1.00 71.00 95 ALA A CA 1
ATOM 721 C C . ALA A 1 95 ? -20.791 -6.380 33.184 1.00 71.00 95 ALA A C 1
ATOM 723 O O . ALA A 1 95 ? -21.745 -6.426 33.962 1.00 71.00 95 ALA A O 1
ATOM 724 N N . ASN A 1 96 ? -19.581 -6.841 33.512 1.00 68.31 96 ASN A N 1
ATOM 725 C CA . ASN A 1 96 ? -19.263 -7.423 34.814 1.00 68.31 96 ASN A CA 1
ATOM 726 C C . ASN A 1 96 ? -19.089 -6.351 35.904 1.00 68.31 96 ASN A C 1
ATOM 728 O O . ASN A 1 96 ? -19.589 -6.542 37.009 1.00 68.31 96 ASN A O 1
ATOM 732 N N . SER A 1 97 ? -18.484 -5.198 35.595 1.00 64.25 97 SER A N 1
ATOM 733 C CA . SER A 1 97 ? -18.385 -4.069 36.536 1.00 64.25 97 SER A CA 1
ATOM 734 C C . SER A 1 97 ? -19.752 -3.463 36.880 1.00 64.25 97 SER A C 1
ATOM 736 O O . SER A 1 97 ? -20.027 -3.166 38.040 1.00 64.25 97 SER A O 1
ATOM 738 N N . THR A 1 98 ? -20.665 -3.380 35.906 1.00 62.19 98 THR A N 1
ATOM 739 C CA . THR A 1 98 ? -22.049 -2.920 36.141 1.00 62.19 98 THR A CA 1
ATOM 740 C C . THR A 1 98 ? -22.861 -3.898 37.009 1.00 62.19 98 THR A C 1
ATOM 742 O O . THR A 1 98 ? -23.771 -3.484 37.727 1.00 62.19 98 THR A O 1
ATOM 745 N N . LYS A 1 99 ? -22.543 -5.202 36.972 1.00 58.75 99 LYS A N 1
ATOM 746 C CA . LYS A 1 99 ? -23.171 -6.216 37.837 1.00 58.75 99 LYS A CA 1
ATOM 747 C C . LYS A 1 99 ? -22.610 -6.215 39.264 1.00 58.75 99 LYS A C 1
ATOM 749 O O . LYS A 1 99 ? -23.393 -6.404 40.187 1.00 58.75 99 LYS A O 1
ATOM 754 N N . GLY A 1 100 ? -21.311 -5.959 39.447 1.00 54.97 100 GLY A N 1
ATOM 755 C CA . GLY A 1 100 ? -20.686 -5.835 40.773 1.00 54.97 100 GLY A CA 1
ATOM 756 C C . GLY A 1 100 ? -21.214 -4.638 41.570 1.00 54.97 100 GLY A C 1
ATOM 757 O O . GLY A 1 100 ? -21.640 -4.798 42.707 1.00 54.97 100 GLY A O 1
ATOM 758 N N . SER A 1 101 ? -21.335 -3.470 40.930 1.00 52.41 101 SER A N 1
ATOM 759 C CA . SER A 1 101 ? -21.842 -2.252 41.586 1.00 52.41 101 SER A CA 1
ATOM 760 C C . SER A 1 101 ? -23.315 -2.346 42.025 1.00 52.41 101 SER A C 1
ATOM 762 O O . SER A 1 101 ? -23.708 -1.694 42.986 1.00 52.41 101 SER A O 1
ATOM 764 N N . LYS A 1 102 ? -24.139 -3.187 41.382 1.00 51.38 102 LYS A N 1
ATOM 765 C CA . LYS A 1 102 ? -25.519 -3.454 41.837 1.00 51.38 102 LYS A CA 1
ATOM 766 C C . LYS A 1 102 ? -25.612 -4.482 42.967 1.00 51.38 102 LYS A C 1
ATOM 768 O O . LYS A 1 102 ? -26.618 -4.484 43.667 1.00 51.38 102 LYS A O 1
ATOM 773 N N . ALA A 1 103 ? -24.613 -5.349 43.125 1.00 51.19 103 ALA A N 1
ATOM 774 C CA . ALA A 1 103 ? -24.580 -6.341 44.198 1.00 51.19 103 ALA A CA 1
ATOM 775 C C . ALA A 1 103 ? -24.115 -5.731 45.534 1.00 51.19 103 ALA A C 1
ATOM 777 O O . ALA A 1 103 ? -24.564 -6.163 46.589 1.00 51.19 103 ALA A O 1
ATOM 778 N N . GLU A 1 104 ? -23.272 -4.697 45.489 1.00 45.03 104 GLU A N 1
ATOM 779 C CA . GLU A 1 104 ? -22.687 -4.066 46.682 1.00 45.03 104 GLU A CA 1
ATOM 780 C C . GLU A 1 104 ? -23.676 -3.147 47.428 1.00 45.03 104 GLU A C 1
ATOM 782 O O . GLU A 1 104 ? -23.688 -3.112 48.655 1.00 45.03 104 GLU A O 1
ATOM 787 N N . VAL A 1 105 ? -24.620 -2.517 46.715 1.00 46.19 105 VAL A N 1
ATOM 788 C CA . VAL A 1 105 ? -25.643 -1.620 47.304 1.00 46.19 105 VAL A CA 1
ATOM 789 C C . VAL A 1 105 ? -26.705 -2.367 48.140 1.00 46.19 105 VAL A C 1
ATOM 791 O O . VAL A 1 105 ? -27.485 -1.737 48.846 1.00 46.19 105 VAL A O 1
ATOM 794 N N . GLN A 1 106 ? -26.749 -3.705 48.112 1.00 45.78 106 GLN A N 1
ATOM 795 C CA . GLN A 1 106 ? -27.728 -4.500 48.874 1.00 45.78 106 GLN A CA 1
ATOM 796 C C . GLN A 1 106 ? -27.182 -5.171 50.145 1.00 45.78 106 GLN A C 1
ATOM 798 O O . GLN A 1 106 ? -27.943 -5.884 50.796 1.00 45.78 106 GLN A O 1
ATOM 803 N N . SER A 1 107 ? -25.915 -4.954 50.527 1.00 42.00 107 SER A N 1
ATOM 804 C CA . SER A 1 107 ? -25.319 -5.637 51.696 1.00 42.00 107 SER A CA 1
ATOM 805 C C . SER A 1 107 ? -25.043 -4.760 52.927 1.00 42.00 107 SER A C 1
ATOM 807 O O . SER A 1 107 ? -24.740 -5.297 53.988 1.00 42.00 107 SER A O 1
ATOM 809 N N . GLU A 1 108 ? -25.230 -3.439 52.857 1.00 41.88 108 GLU A N 1
ATOM 810 C CA . GLU A 1 108 ? -24.997 -2.531 53.995 1.00 41.88 108 GLU A CA 1
ATOM 811 C C . GLU A 1 108 ? -26.248 -2.313 54.871 1.00 41.88 108 GLU A C 1
ATOM 813 O O . GLU A 1 108 ? -26.721 -1.197 55.052 1.00 41.88 108 GLU A O 1
ATOM 818 N N . THR A 1 109 ? -26.793 -3.375 55.463 1.00 38.78 109 THR A N 1
ATOM 819 C CA . THR A 1 109 ? -27.543 -3.251 56.729 1.00 38.78 109 THR A CA 1
ATOM 820 C C . THR A 1 109 ? -27.286 -4.490 57.575 1.00 38.78 109 THR A C 1
ATOM 822 O O . THR A 1 109 ? -27.940 -5.515 57.389 1.00 38.78 109 THR A O 1
ATOM 825 N N . GLY A 1 110 ? -26.332 -4.397 58.503 1.00 33.22 110 GLY A N 1
ATOM 826 C CA . GLY A 1 110 ? -26.055 -5.461 59.471 1.00 33.22 110 GLY A CA 1
ATOM 827 C C . GLY A 1 110 ? -24.721 -5.301 60.204 1.00 33.22 110 GLY A C 1
ATOM 828 O O . GLY A 1 110 ? -23.744 -5.930 59.832 1.00 33.22 110 GLY A O 1
ATOM 829 N N . SER A 1 111 ? -24.721 -4.434 61.220 1.00 35.59 111 SER A N 1
ATOM 830 C CA . SER A 1 111 ? -23.858 -4.382 62.421 1.00 35.59 111 SER A CA 1
ATOM 831 C C . SER A 1 111 ? -22.721 -5.423 62.613 1.00 35.59 111 SER A C 1
ATOM 833 O O . SER A 1 111 ? -23.013 -6.597 62.830 1.00 35.59 111 SER A O 1
ATOM 835 N N . ASP A 1 112 ? -21.469 -4.928 62.618 1.00 36.69 112 ASP A N 1
ATOM 836 C CA . ASP A 1 112 ? -20.303 -5.104 63.540 1.00 36.69 112 ASP A CA 1
ATOM 837 C C . ASP A 1 112 ? -20.368 -6.093 64.746 1.00 36.69 112 ASP A C 1
ATOM 839 O O . ASP A 1 112 ? -21.479 -6.357 65.212 1.00 36.69 112 ASP A O 1
ATOM 843 N N . PRO A 1 113 ? -19.240 -6.490 65.426 1.00 53.72 113 PRO A N 1
ATOM 844 C CA . PRO A 1 113 ? -17.788 -6.241 65.188 1.00 53.72 113 PRO A CA 1
ATOM 845 C C . PRO A 1 113 ? -16.779 -7.399 65.574 1.00 53.72 113 PRO A C 1
ATOM 847 O O . PRO A 1 113 ? -17.156 -8.405 66.162 1.00 53.72 113 PRO A O 1
ATOM 850 N N . ILE A 1 114 ? -15.465 -7.168 65.336 1.00 35.84 114 ILE A N 1
ATOM 851 C CA . ILE A 1 114 ? -14.226 -7.713 65.996 1.00 35.84 114 ILE A CA 1
ATOM 852 C C . ILE A 1 114 ? -13.788 -9.193 65.803 1.00 35.84 114 ILE A C 1
ATOM 854 O O . ILE A 1 114 ? -14.473 -10.114 66.229 1.00 35.84 114 ILE A O 1
ATOM 858 N N . ALA A 1 115 ? -12.544 -9.381 65.311 1.00 33.81 115 ALA A N 1
ATOM 859 C CA . ALA A 1 115 ? -11.446 -10.217 65.872 1.00 33.81 115 ALA A CA 1
ATOM 860 C C . ALA A 1 115 ? -10.270 -10.255 64.860 1.00 33.81 115 ALA A C 1
ATOM 862 O O . ALA A 1 115 ? -10.442 -10.659 63.717 1.00 33.81 115 ALA A O 1
ATOM 863 N N . GLU A 1 116 ? -9.161 -9.561 65.120 1.00 35.94 116 GLU A N 1
ATOM 864 C CA . GLU A 1 116 ? -7.920 -10.095 65.714 1.00 35.94 116 GLU A CA 1
ATOM 865 C C . GLU A 1 116 ? -7.097 -11.045 64.818 1.00 35.94 116 GLU A C 1
ATOM 867 O O . GLU A 1 116 ? -7.535 -12.122 64.443 1.00 35.94 116 GLU A O 1
ATOM 872 N N . HIS A 1 117 ? -5.860 -10.599 64.558 1.00 35.59 117 HIS A N 1
ATOM 873 C CA . HIS A 1 117 ? -4.611 -11.341 64.768 1.00 35.59 117 HIS A CA 1
ATOM 874 C C . HIS A 1 117 ? -4.467 -12.721 64.097 1.00 35.59 117 HIS A C 1
ATOM 876 O O . HIS A 1 117 ? -5.134 -13.664 64.481 1.00 35.59 117 HIS A O 1
ATOM 882 N N . PHE A 1 118 ? -3.497 -12.878 63.188 1.00 34.31 118 PHE A N 1
ATOM 883 C CA . PHE A 1 118 ? -2.410 -13.869 63.317 1.00 34.31 118 PHE A CA 1
ATOM 884 C C . PHE A 1 118 ? -1.461 -13.796 62.109 1.00 34.31 118 PHE A C 1
ATOM 886 O O . PHE A 1 118 ? -1.817 -14.140 60.984 1.00 34.31 118 PHE A O 1
ATOM 893 N N . MET A 1 119 ? -0.228 -13.354 62.373 1.00 35.12 119 MET A N 1
ATOM 894 C CA . MET A 1 119 ? 0.937 -13.650 61.542 1.00 35.12 119 MET A CA 1
ATOM 895 C C . MET A 1 119 ? 1.421 -15.067 61.864 1.00 35.12 119 MET A C 1
ATOM 897 O O . MET A 1 119 ? 1.464 -15.443 63.035 1.00 35.12 119 MET A O 1
ATOM 901 N N . PHE A 1 120 ? 1.844 -15.811 60.845 1.00 37.44 120 PHE A N 1
ATOM 902 C CA . PHE A 1 120 ? 2.778 -16.922 61.004 1.00 37.44 120 PHE A CA 1
ATOM 903 C C . PHE A 1 120 ? 3.822 -16.840 59.893 1.00 37.44 120 PHE A C 1
ATOM 905 O O . PHE A 1 120 ? 3.524 -17.056 58.718 1.00 37.44 120 PHE A O 1
ATOM 912 N N . ASP A 1 121 ? 5.042 -16.507 60.303 1.00 40.06 121 ASP A N 1
ATOM 913 C CA . ASP A 1 121 ? 6.261 -16.840 59.584 1.00 40.06 121 ASP A CA 1
ATOM 914 C C . ASP A 1 121 ? 6.371 -18.364 59.461 1.00 40.06 121 ASP A C 1
ATOM 916 O O . ASP A 1 121 ? 6.068 -19.084 60.416 1.00 40.06 121 ASP A O 1
ATOM 920 N N . ASN A 1 122 ? 6.902 -18.869 58.344 1.00 41.00 122 ASN A N 1
ATOM 921 C CA . ASN A 1 122 ? 7.857 -19.963 58.474 1.00 41.00 122 ASN A CA 1
ATOM 922 C C . ASN A 1 122 ? 8.856 -20.013 57.320 1.00 41.00 122 ASN A C 1
ATOM 924 O O . ASN A 1 122 ? 8.505 -19.964 56.140 1.00 41.00 122 ASN A O 1
ATOM 928 N N . ALA A 1 123 ? 10.116 -20.091 57.724 1.00 36.59 123 ALA A N 1
ATOM 929 C CA . ALA A 1 123 ? 11.303 -20.127 56.901 1.00 36.59 123 ALA A CA 1
ATOM 930 C C . ALA A 1 123 ? 11.606 -21.544 56.385 1.00 36.59 123 ALA A C 1
ATOM 932 O O . ALA A 1 123 ? 11.184 -22.530 56.977 1.00 36.59 123 ALA A O 1
ATOM 933 N N . ALA A 1 124 ? 12.415 -21.568 55.321 1.00 39.47 124 ALA A N 1
ATOM 934 C CA . ALA A 1 124 ? 13.416 -22.574 54.957 1.00 39.47 124 ALA A CA 1
ATOM 935 C C . ALA A 1 124 ? 13.011 -24.062 54.879 1.00 39.47 124 ALA A C 1
ATOM 937 O O . ALA A 1 124 ? 12.716 -24.710 55.876 1.00 39.47 124 ALA A O 1
ATOM 938 N N . ASN A 1 125 ? 13.219 -24.659 53.700 1.00 33.16 125 ASN A N 1
ATOM 939 C CA . ASN A 1 125 ? 13.891 -25.955 53.665 1.00 33.16 125 ASN A CA 1
ATOM 940 C C . ASN A 1 125 ? 14.816 -26.070 52.447 1.00 33.16 125 ASN A C 1
ATOM 942 O O . ASN A 1 125 ? 14.574 -25.491 51.389 1.00 33.16 125 ASN A O 1
ATOM 946 N N . GLU A 1 126 ? 15.901 -26.782 52.693 1.00 41.19 126 GLU A N 1
ATOM 947 C CA . GLU A 1 126 ? 17.177 -26.818 52.011 1.00 41.19 126 GLU A CA 1
ATOM 948 C C . GLU A 1 126 ? 17.227 -27.807 50.833 1.00 41.19 126 GLU A C 1
ATOM 950 O O . GLU A 1 126 ? 16.527 -28.812 50.782 1.00 41.19 126 GLU A O 1
ATOM 955 N N . THR A 1 127 ? 18.102 -27.441 49.896 1.00 38.66 127 THR A N 1
ATOM 956 C CA . THR A 1 127 ? 18.995 -28.217 49.018 1.00 38.66 127 THR A CA 1
ATOM 957 C C . THR A 1 127 ? 18.786 -29.723 48.818 1.00 38.66 127 THR A C 1
ATOM 959 O O . THR A 1 127 ? 18.927 -30.510 49.747 1.00 38.66 127 THR A O 1
ATOM 962 N N . GLU A 1 128 ? 18.741 -30.134 47.545 1.00 40.25 128 GLU A N 1
ATOM 963 C CA . GLU A 1 128 ? 19.321 -31.412 47.121 1.00 40.25 128 GLU A CA 1
ATOM 964 C C . GLU A 1 128 ? 20.156 -31.239 45.844 1.00 40.25 128 GLU A C 1
ATOM 966 O O . GLU A 1 128 ? 19.781 -30.554 44.891 1.00 40.25 128 GLU A O 1
ATOM 971 N N . HIS A 1 129 ? 21.346 -31.826 45.902 1.00 37.53 129 HIS A N 1
ATOM 972 C CA . HIS A 1 129 ? 22.484 -31.685 45.008 1.00 37.53 129 HIS A CA 1
ATOM 973 C C . HIS A 1 129 ? 22.576 -32.959 44.159 1.00 37.53 129 HIS A C 1
ATOM 975 O O . HIS A 1 129 ? 22.828 -34.029 44.705 1.00 37.53 129 HIS A O 1
ATOM 981 N N . VAL A 1 130 ? 22.422 -32.867 42.834 1.00 40.72 130 VAL A N 1
ATOM 982 C CA . VAL A 1 130 ? 22.716 -33.977 41.909 1.00 40.72 130 VAL A CA 1
ATOM 983 C C . VAL A 1 130 ? 23.529 -33.448 40.728 1.00 40.72 130 VAL A C 1
ATOM 985 O O . VAL A 1 130 ? 23.068 -32.600 39.969 1.00 40.72 130 VAL A O 1
ATOM 988 N N . MET A 1 131 ? 24.761 -33.948 40.621 1.00 41.31 131 MET A N 1
ATOM 989 C CA . MET A 1 131 ? 25.658 -33.818 39.470 1.00 41.31 131 MET A CA 1
ATOM 990 C C . MET A 1 131 ? 25.241 -34.841 38.396 1.00 41.31 131 MET A C 1
ATOM 992 O O . MET A 1 131 ? 25.227 -36.035 38.686 1.00 41.31 131 MET A O 1
ATOM 996 N N . ASP A 1 132 ? 24.933 -34.392 37.173 1.00 44.75 132 ASP A N 1
ATOM 997 C CA . ASP A 1 132 ? 24.952 -35.221 35.951 1.00 44.75 132 ASP A CA 1
ATOM 998 C C . ASP A 1 132 ? 25.991 -34.615 34.996 1.00 44.75 132 ASP A C 1
ATOM 1000 O O . ASP A 1 132 ? 25.772 -33.562 34.395 1.00 44.75 132 ASP A O 1
ATOM 1004 N N . ASP A 1 133 ? 27.153 -35.263 34.913 1.00 51.25 133 ASP A N 1
ATOM 1005 C CA . ASP A 1 133 ? 28.210 -34.963 33.953 1.00 51.25 133 ASP A CA 1
ATOM 1006 C C . ASP A 1 133 ? 27.801 -35.480 32.565 1.00 51.25 133 ASP A C 1
ATOM 1008 O O . ASP A 1 133 ? 27.968 -36.657 32.233 1.00 51.25 133 ASP A O 1
ATOM 1012 N N . ARG A 1 134 ? 27.315 -34.582 31.703 1.00 49.75 134 ARG A N 1
ATOM 1013 C CA . ARG A 1 134 ? 27.232 -34.819 30.255 1.00 49.75 134 ARG A CA 1
ATOM 1014 C C . ARG A 1 134 ? 27.739 -33.596 29.493 1.00 49.75 134 ARG A C 1
ATOM 1016 O O . ARG A 1 134 ? 27.259 -32.495 29.749 1.00 49.75 134 ARG A O 1
ATOM 1023 N N . PRO A 1 135 ? 28.672 -33.747 28.533 1.00 40.78 135 PRO A N 1
ATOM 1024 C CA . PRO A 1 135 ? 29.066 -32.633 27.691 1.00 40.78 135 PRO A CA 1
ATOM 1025 C C . PRO A 1 135 ? 27.931 -32.365 26.700 1.00 40.78 135 PRO A C 1
ATOM 1027 O O . PRO A 1 135 ? 27.761 -33.085 25.713 1.00 40.78 135 PRO A O 1
ATOM 1030 N N . GLU A 1 136 ? 27.123 -31.343 26.974 1.00 47.28 136 GLU A N 1
ATOM 1031 C CA . GLU A 1 136 ? 26.212 -30.788 25.981 1.00 47.28 136 GLU A CA 1
ATOM 1032 C C . GLU A 1 136 ? 27.042 -30.193 24.841 1.00 47.28 136 GLU A C 1
ATOM 1034 O O . GLU A 1 136 ? 27.772 -29.214 24.988 1.00 47.28 136 GLU A O 1
ATOM 1039 N N . ILE A 1 137 ? 26.951 -30.840 23.682 1.00 44.44 137 ILE A N 1
ATOM 1040 C CA . ILE A 1 137 ? 27.493 -30.353 22.422 1.00 44.44 137 ILE A CA 1
ATOM 1041 C C . ILE A 1 137 ? 26.769 -29.043 22.094 1.00 44.44 137 ILE A C 1
ATOM 1043 O O . ILE A 1 137 ? 25.591 -29.046 21.734 1.00 44.44 137 ILE A O 1
ATOM 1047 N N . GLU A 1 138 ? 27.486 -27.923 22.203 1.00 43.25 138 GLU A N 1
ATOM 1048 C CA . GLU A 1 138 ? 27.057 -26.607 21.732 1.00 43.25 138 GLU A CA 1
ATOM 1049 C C . GLU A 1 138 ? 26.828 -26.627 20.211 1.00 43.25 138 GLU A C 1
ATOM 1051 O O . GLU A 1 138 ? 27.680 -26.249 19.404 1.00 43.25 138 GLU A O 1
ATOM 1056 N N . ALA A 1 139 ? 25.632 -27.029 19.790 1.00 42.81 139 ALA A N 1
ATOM 1057 C CA . ALA A 1 139 ? 25.129 -26.715 18.465 1.00 42.81 139 ALA A CA 1
ATOM 1058 C C . ALA A 1 139 ? 24.676 -25.247 18.460 1.00 42.81 139 ALA A C 1
ATOM 1060 O O . ALA A 1 139 ? 23.524 -24.915 18.745 1.00 42.81 139 ALA A O 1
ATOM 1061 N N . GLN A 1 140 ? 25.606 -24.346 18.143 1.00 43.75 140 GLN A N 1
ATOM 1062 C CA . GLN A 1 140 ? 25.314 -22.940 17.886 1.00 43.75 140 GLN A CA 1
ATOM 1063 C C . GLN A 1 140 ? 24.301 -22.807 16.735 1.00 43.75 140 GLN A C 1
ATOM 1065 O O . GLN A 1 140 ? 24.658 -22.860 15.559 1.00 43.75 140 GLN A O 1
ATOM 1070 N N . VAL A 1 141 ? 23.028 -22.580 17.066 1.00 45.03 141 VAL A N 1
ATOM 1071 C CA . VAL A 1 141 ? 21.999 -22.131 16.117 1.00 45.03 141 VAL A CA 1
ATOM 1072 C C . VAL A 1 141 ? 22.164 -20.615 15.912 1.00 45.03 141 VAL A C 1
ATOM 1074 O O . VAL A 1 141 ? 21.853 -19.839 16.821 1.00 45.03 141 VAL A O 1
ATOM 1077 N N . PRO A 1 142 ? 22.642 -20.116 14.753 1.00 42.84 142 PRO A N 1
ATOM 1078 C CA . PRO A 1 142 ? 22.952 -18.701 14.613 1.00 42.84 142 PRO A CA 1
ATOM 1079 C C . PRO A 1 142 ? 21.706 -17.851 14.284 1.00 42.84 142 PRO A C 1
ATOM 1081 O O . PRO A 1 142 ? 20.926 -18.144 13.381 1.00 42.84 142 PRO A O 1
ATOM 1084 N N . LYS A 1 143 ? 21.619 -16.684 14.940 1.00 45.50 143 LYS A N 1
ATOM 1085 C CA . LYS A 1 143 ? 21.175 -15.383 14.376 1.00 45.50 143 LYS A CA 1
ATOM 1086 C C . LYS A 1 143 ? 19.689 -15.061 14.091 1.00 45.50 143 LYS A C 1
ATOM 1088 O O . LYS A 1 143 ? 19.443 -13.931 13.676 1.00 45.50 143 LYS A O 1
ATOM 1093 N N . LYS A 1 144 ? 18.669 -15.882 14.378 1.00 46.03 144 LYS A N 1
ATOM 1094 C CA . LYS A 1 144 ? 17.253 -15.432 14.197 1.00 46.03 144 LYS A CA 1
ATOM 1095 C C . LYS A 1 144 ? 16.739 -14.424 15.251 1.00 46.03 144 LYS A C 1
ATOM 1097 O O . LYS A 1 144 ? 15.762 -13.720 14.998 1.00 46.03 144 LYS A O 1
ATOM 1102 N N . THR A 1 145 ? 17.403 -14.300 16.403 1.00 53.94 145 THR A N 1
ATOM 1103 C CA . THR A 1 145 ? 16.897 -13.526 17.560 1.00 53.94 145 THR A CA 1
ATOM 1104 C C . THR A 1 145 ? 17.365 -12.064 17.586 1.00 53.94 145 THR A C 1
ATOM 1106 O O . THR A 1 145 ? 16.596 -11.175 17.947 1.00 53.94 145 THR A O 1
ATOM 1109 N N . LYS A 1 146 ? 18.598 -11.771 17.143 1.00 50.94 146 LYS A N 1
ATOM 1110 C CA . LYS A 1 146 ? 19.158 -10.403 17.188 1.00 50.94 146 LYS A CA 1
ATOM 1111 C C . LYS A 1 146 ? 18.501 -9.452 16.186 1.00 50.94 146 LYS A C 1
ATOM 1113 O O . LYS A 1 146 ? 18.318 -8.283 16.501 1.00 50.94 146 LYS A O 1
ATOM 1118 N N . ILE A 1 147 ? 18.095 -9.958 15.020 1.00 56.28 147 ILE A N 1
ATOM 1119 C CA . ILE A 1 147 ? 17.397 -9.167 13.995 1.00 56.28 147 ILE A CA 1
ATOM 1120 C C . ILE A 1 147 ? 16.012 -8.752 14.504 1.00 56.28 147 ILE A C 1
ATOM 1122 O O . ILE A 1 147 ? 15.670 -7.580 14.422 1.00 56.28 147 ILE A O 1
ATOM 1126 N N . LYS A 1 148 ? 15.260 -9.670 15.131 1.00 49.47 148 LYS A N 1
ATOM 1127 C CA . LYS A 1 148 ? 13.982 -9.342 15.786 1.00 49.47 148 LYS A CA 1
ATOM 1128 C C . LYS A 1 148 ? 14.152 -8.319 16.911 1.00 49.47 148 LYS A C 1
ATOM 1130 O O . LYS A 1 148 ? 13.361 -7.390 16.970 1.00 49.47 148 LYS A O 1
ATOM 1135 N N . ALA A 1 149 ? 15.186 -8.454 17.744 1.00 52.00 149 ALA A N 1
ATOM 1136 C CA . ALA A 1 149 ? 15.457 -7.536 18.856 1.00 52.00 149 ALA A CA 1
ATOM 1137 C C . ALA A 1 149 ? 15.932 -6.135 18.407 1.00 52.00 149 ALA A C 1
ATOM 1139 O O . ALA A 1 149 ? 15.617 -5.133 19.048 1.00 52.00 149 ALA A O 1
ATOM 1140 N N . ALA A 1 150 ? 16.683 -6.051 17.304 1.00 54.06 150 ALA A N 1
ATOM 1141 C CA . ALA A 1 150 ? 17.107 -4.786 16.706 1.00 54.06 150 ALA A CA 1
ATOM 1142 C C . ALA A 1 150 ? 15.951 -4.101 15.956 1.00 54.06 150 ALA A C 1
ATOM 1144 O O . ALA A 1 150 ? 15.719 -2.909 16.144 1.00 54.06 150 ALA A O 1
ATOM 1145 N N . LEU A 1 151 ? 15.166 -4.866 15.187 1.00 54.75 151 LEU A N 1
ATOM 1146 C CA . LEU A 1 151 ? 13.952 -4.385 14.518 1.00 54.75 151 LEU A CA 1
ATOM 1147 C C . LEU A 1 151 ? 12.892 -3.925 15.525 1.00 54.75 151 LEU A C 1
ATOM 1149 O O . LEU A 1 151 ? 12.274 -2.886 15.316 1.00 54.75 151 LEU A O 1
ATOM 1153 N N . SER A 1 152 ? 12.716 -4.635 16.646 1.00 54.69 152 SER A N 1
ATOM 1154 C CA . SER A 1 152 ? 11.752 -4.257 17.688 1.00 54.69 152 SER A CA 1
ATOM 1155 C C . SER A 1 152 ? 12.159 -3.009 18.472 1.00 54.69 152 SER A C 1
ATOM 1157 O O . SER A 1 152 ? 11.298 -2.367 19.064 1.00 54.69 152 SER A O 1
ATOM 1159 N N . LYS A 1 153 ? 13.455 -2.659 18.499 1.00 60.06 153 LYS A N 1
ATOM 1160 C CA . LYS A 1 153 ? 13.941 -1.400 19.091 1.00 60.06 153 LYS A CA 1
ATOM 1161 C C . LYS A 1 153 ? 13.809 -0.204 18.147 1.00 60.06 153 LYS A C 1
ATOM 1163 O O . LYS A 1 153 ? 13.720 0.920 18.627 1.00 60.06 153 LYS A O 1
ATOM 1168 N N . LEU A 1 154 ? 13.816 -0.435 16.833 1.00 59.97 154 LEU A N 1
ATOM 1169 C CA . LEU A 1 154 ? 13.847 0.626 15.822 1.00 59.97 154 LEU A CA 1
ATOM 1170 C C . LEU A 1 154 ? 12.481 0.910 15.180 1.00 59.97 154 LEU A C 1
ATOM 1172 O O . LEU A 1 154 ? 12.302 1.985 14.614 1.00 59.97 154 LEU A O 1
ATOM 1176 N N . ILE A 1 155 ? 11.512 -0.010 15.261 1.00 70.94 155 ILE A N 1
ATOM 1177 C CA . ILE A 1 155 ? 10.243 0.106 14.529 1.00 70.94 155 ILE A CA 1
ATOM 1178 C C . ILE A 1 155 ? 9.062 0.027 15.494 1.00 70.94 155 ILE A C 1
ATOM 1180 O O . ILE A 1 155 ? 8.851 -0.969 16.184 1.00 70.94 155 ILE A O 1
ATOM 1184 N N . ASN A 1 156 ? 8.262 1.094 15.518 1.00 84.50 156 ASN A N 1
ATOM 1185 C CA . ASN A 1 156 ? 7.034 1.149 16.301 1.00 84.50 156 ASN A CA 1
ATOM 1186 C C . ASN A 1 156 ? 6.060 0.046 15.825 1.00 84.50 156 ASN A C 1
ATOM 1188 O O . ASN A 1 156 ? 5.803 -0.039 14.621 1.00 84.50 156 ASN A O 1
ATOM 1192 N N . PRO A 1 157 ? 5.470 -0.769 16.722 1.00 86.25 157 PRO A N 1
ATOM 1193 C CA . PRO A 1 157 ? 4.522 -1.819 16.335 1.00 86.25 157 PRO A CA 1
ATOM 1194 C C . PRO A 1 157 ? 3.331 -1.289 15.522 1.00 86.25 157 PRO A C 1
ATOM 1196 O O . PRO A 1 157 ? 2.807 -2.000 14.670 1.00 86.25 157 PRO A O 1
ATOM 1199 N N . ALA A 1 158 ? 2.934 -0.030 15.726 1.00 88.25 158 ALA A N 1
ATOM 1200 C CA . ALA A 1 158 ? 1.936 0.649 14.906 1.00 88.25 158 ALA A CA 1
ATOM 1201 C C . ALA A 1 158 ? 2.372 0.781 13.438 1.00 88.25 158 ALA A C 1
ATOM 1203 O O . ALA A 1 158 ? 1.609 0.442 12.540 1.00 88.25 158 ALA A O 1
ATOM 1204 N N . VAL A 1 159 ? 3.606 1.239 13.203 1.00 91.62 159 VAL A N 1
ATOM 1205 C CA . VAL A 1 159 ? 4.194 1.389 11.859 1.00 91.62 159 VAL A CA 1
ATOM 1206 C C . VAL A 1 159 ? 4.301 0.030 11.180 1.00 91.62 159 VAL A C 1
ATOM 1208 O O . VAL A 1 159 ? 3.965 -0.099 10.007 1.00 91.62 159 VAL A O 1
ATOM 1211 N N . LEU A 1 160 ? 4.714 -0.994 11.932 1.00 90.94 160 LEU A N 1
ATOM 1212 C CA . LEU A 1 160 ? 4.829 -2.355 11.420 1.00 90.94 160 LEU A CA 1
ATOM 1213 C C . LEU A 1 160 ? 3.468 -2.940 11.037 1.00 90.94 160 LEU A C 1
ATOM 1215 O O . LEU A 1 160 ? 3.360 -3.541 9.977 1.00 90.94 160 LEU A O 1
ATOM 1219 N N . ASN A 1 161 ? 2.427 -2.741 11.851 1.00 90.12 161 ASN A N 1
ATOM 1220 C CA . ASN A 1 161 ? 1.082 -3.210 11.516 1.00 90.12 161 ASN A CA 1
ATOM 1221 C C . ASN A 1 161 ? 0.545 -2.529 10.255 1.00 90.12 161 ASN A C 1
ATOM 1223 O O . ASN A 1 161 ? 0.015 -3.215 9.388 1.00 90.12 161 ASN A O 1
ATOM 1227 N N . VAL A 1 162 ? 0.702 -1.205 10.144 1.00 93.00 162 VAL A N 1
ATOM 1228 C CA . VAL A 1 162 ? 0.288 -0.469 8.941 1.00 93.00 162 VAL A CA 1
ATOM 1229 C C . VAL A 1 162 ? 1.045 -0.997 7.728 1.00 93.00 162 VAL A C 1
ATOM 1231 O O . VAL A 1 162 ? 0.418 -1.420 6.770 1.00 93.00 162 VAL A O 1
ATOM 1234 N N . SER A 1 163 ? 2.374 -1.077 7.808 1.00 94.62 163 SER A N 1
ATOM 1235 C CA . SER A 1 163 ? 3.208 -1.581 6.716 1.00 94.62 163 SER A CA 1
ATOM 1236 C C . SER A 1 163 ? 2.858 -3.008 6.307 1.00 94.62 163 SER A C 1
ATOM 1238 O O . SER A 1 163 ? 2.788 -3.297 5.119 1.00 94.62 163 SER A O 1
ATOM 1240 N N . LEU A 1 164 ? 2.604 -3.895 7.269 1.00 92.31 164 LEU A N 1
ATOM 1241 C CA . LEU A 1 164 ? 2.264 -5.286 6.996 1.00 92.31 164 LEU A CA 1
ATOM 1242 C C . LEU A 1 164 ? 0.922 -5.399 6.262 1.00 92.31 164 LEU A C 1
ATOM 1244 O O . LEU A 1 164 ? 0.804 -6.197 5.339 1.00 92.31 164 LEU A O 1
ATOM 1248 N N . VAL A 1 165 ? -0.065 -4.583 6.638 1.00 91.44 165 VAL A N 1
ATOM 1249 C CA . VAL A 1 165 ? -1.344 -4.507 5.922 1.00 91.44 165 VAL A CA 1
ATOM 1250 C C . VAL A 1 165 ? -1.167 -3.886 4.544 1.00 91.44 165 VAL A C 1
ATOM 1252 O O . VAL A 1 165 ? -1.704 -4.435 3.595 1.00 91.44 165 VAL A O 1
ATOM 1255 N N . THR A 1 166 ? -0.394 -2.807 4.408 1.00 94.12 166 THR A N 1
ATOM 1256 C CA . THR A 1 166 ? -0.087 -2.186 3.110 1.00 94.12 166 THR A CA 1
ATOM 1257 C C . THR A 1 166 ? 0.572 -3.189 2.161 1.00 94.12 166 THR A C 1
ATOM 1259 O O . THR A 1 166 ? 0.157 -3.314 1.015 1.00 94.12 166 THR A O 1
ATOM 1262 N N . VAL A 1 167 ? 1.567 -3.951 2.635 1.00 93.31 167 VAL A N 1
ATOM 1263 C CA . VAL A 1 167 ? 2.213 -5.015 1.845 1.00 93.31 167 VAL A CA 1
ATOM 1264 C C . VAL A 1 167 ? 1.214 -6.103 1.483 1.00 93.31 167 VAL A C 1
ATOM 1266 O O . VAL A 1 167 ? 1.249 -6.603 0.366 1.00 93.31 167 VAL A O 1
ATOM 1269 N N . ALA A 1 168 ? 0.347 -6.488 2.420 1.00 90.19 168 ALA A N 1
ATOM 1270 C CA . ALA A 1 168 ? -0.631 -7.532 2.172 1.00 90.19 168 ALA A CA 1
ATOM 1271 C C . ALA A 1 168 ? -1.701 -7.119 1.163 1.00 90.19 168 ALA A C 1
ATOM 1273 O O . ALA A 1 168 ? -2.076 -7.934 0.328 1.00 90.19 168 ALA A O 1
ATOM 1274 N N . ASN A 1 169 ? -2.165 -5.873 1.252 1.00 90.25 169 ASN A N 1
ATOM 1275 C CA . ASN A 1 169 ? -3.154 -5.309 0.350 1.00 90.25 169 ASN A CA 1
ATOM 1276 C C . ASN A 1 169 ? -2.566 -5.116 -1.048 1.00 90.25 169 ASN A C 1
ATOM 1278 O O . ASN A 1 169 ? -3.139 -5.604 -2.001 1.00 90.25 169 ASN A O 1
ATOM 1282 N N . GLY A 1 170 ? -1.384 -4.503 -1.161 1.00 90.69 170 GLY A N 1
ATOM 1283 C CA . GLY A 1 170 ? -0.728 -4.263 -2.451 1.00 90.69 170 GLY A CA 1
ATOM 1284 C C . GLY A 1 170 ? 0.126 -5.426 -2.966 1.00 90.69 170 GLY A C 1
ATOM 1285 O O . GLY A 1 170 ? 1.036 -5.209 -3.765 1.00 90.69 170 GLY A O 1
ATOM 1286 N N . ALA A 1 171 ? -0.074 -6.648 -2.473 1.00 88.88 171 ALA A N 1
ATOM 1287 C CA . ALA A 1 171 ? 0.733 -7.804 -2.863 1.00 88.88 171 ALA A CA 1
ATOM 1288 C C . ALA A 1 171 ? 0.524 -8.209 -4.328 1.00 88.88 171 ALA A C 1
ATOM 1290 O O . ALA A 1 171 ? 1.451 -8.641 -5.014 1.00 88.88 171 ALA A O 1
ATOM 1291 N N . ASP A 1 172 ? -0.706 -8.081 -4.800 1.00 86.19 172 ASP A N 1
ATOM 1292 C CA . ASP A 1 172 ? -1.125 -8.281 -6.182 1.00 86.19 172 ASP A CA 1
ATOM 1293 C C . ASP A 1 172 ? -0.588 -7.189 -7.125 1.00 86.19 172 ASP A C 1
ATOM 1295 O O . ASP A 1 172 ? -0.320 -7.480 -8.294 1.00 86.19 172 ASP A O 1
ATOM 1299 N N . ASN A 1 173 ? -0.282 -5.987 -6.614 1.00 92.12 173 ASN A N 1
ATOM 1300 C CA . ASN A 1 173 ? 0.347 -4.898 -7.383 1.00 92.12 173 ASN A CA 1
ATOM 1301 C C . ASN A 1 173 ? 1.673 -5.311 -8.026 1.00 92.12 173 ASN A C 1
ATOM 1303 O O . ASN A 1 173 ? 2.043 -4.794 -9.081 1.00 92.12 173 ASN A O 1
ATOM 1307 N N . ILE A 1 174 ? 2.373 -6.285 -7.435 1.00 90.00 174 ILE A N 1
ATOM 1308 C CA . ILE A 1 174 ? 3.599 -6.874 -7.988 1.00 90.00 174 ILE A CA 1
ATOM 1309 C C . ILE A 1 174 ? 3.360 -7.405 -9.413 1.00 90.00 174 ILE A C 1
ATOM 1311 O O . ILE A 1 174 ? 4.226 -7.254 -10.279 1.00 90.00 174 ILE A O 1
ATOM 1315 N N . GLY A 1 175 ? 2.177 -7.966 -9.687 1.00 87.69 175 GLY A N 1
ATOM 1316 C CA . GLY A 1 175 ? 1.795 -8.480 -11.005 1.00 87.69 175 GLY A CA 1
ATOM 1317 C C . GLY A 1 175 ? 1.695 -7.403 -12.089 1.00 87.69 175 GLY A C 1
ATOM 1318 O O . GLY A 1 175 ? 1.860 -7.710 -13.267 1.00 87.69 175 GLY A O 1
ATOM 1319 N N . ILE A 1 176 ? 1.491 -6.141 -11.703 1.00 91.38 176 ILE A N 1
ATOM 1320 C CA . ILE A 1 176 ? 1.473 -4.987 -12.612 1.00 91.38 176 ILE A CA 1
ATOM 1321 C C . ILE A 1 176 ? 2.844 -4.300 -12.636 1.00 91.38 176 ILE A C 1
ATOM 1323 O O . ILE A 1 176 ? 3.347 -3.946 -13.706 1.00 91.38 176 ILE A O 1
ATOM 1327 N N . TYR A 1 177 ? 3.487 -4.150 -11.477 1.00 93.81 177 TYR A N 1
ATOM 1328 C CA . TYR A 1 177 ? 4.763 -3.450 -11.351 1.00 93.81 177 TYR A CA 1
ATOM 1329 C C . TYR A 1 177 ? 5.926 -4.202 -11.997 1.00 93.81 177 TYR A C 1
ATOM 1331 O O . TYR A 1 177 ? 6.727 -3.568 -12.678 1.00 93.81 177 TYR A O 1
ATOM 1339 N N . ILE A 1 178 ? 6.021 -5.532 -11.855 1.00 93.06 178 ILE A N 1
ATOM 1340 C CA . ILE A 1 178 ? 7.111 -6.305 -12.476 1.00 93.06 178 ILE A CA 1
ATOM 1341 C C . ILE A 1 178 ? 7.106 -6.122 -14.005 1.00 93.06 178 ILE A C 1
ATOM 1343 O O . ILE A 1 178 ? 8.111 -5.638 -14.535 1.00 93.06 178 ILE A O 1
ATOM 1347 N N . PRO A 1 179 ? 6.015 -6.427 -14.743 1.00 92.00 179 PRO A N 1
ATOM 1348 C CA . PRO A 1 179 ? 5.998 -6.243 -16.192 1.00 92.00 179 PRO A CA 1
ATOM 1349 C C . PRO A 1 179 ? 6.227 -4.791 -16.608 1.00 92.00 179 PRO A C 1
ATOM 1351 O O . PRO A 1 179 ? 6.909 -4.553 -17.603 1.00 92.00 179 PRO A O 1
ATOM 1354 N N . LEU A 1 180 ? 5.713 -3.821 -15.844 1.00 94.31 180 LEU A N 1
ATOM 1355 C CA . LEU A 1 180 ? 5.982 -2.408 -16.093 1.00 94.31 180 LEU A CA 1
ATOM 1356 C C . LEU A 1 180 ? 7.485 -2.122 -16.012 1.00 94.31 180 LEU A C 1
ATOM 1358 O O . LEU A 1 180 ? 8.061 -1.615 -16.970 1.00 94.31 180 LEU A O 1
ATOM 1362 N N . PHE A 1 181 ? 8.139 -2.504 -14.916 1.00 95.19 181 PHE A N 1
ATOM 1363 C CA . PHE A 1 181 ? 9.549 -2.206 -14.668 1.00 95.19 181 PHE A CA 1
ATOM 1364 C C . PHE A 1 181 ? 10.491 -2.921 -15.642 1.00 95.19 181 PHE A C 1
ATOM 1366 O O . PHE A 1 181 ? 11.544 -2.374 -15.951 1.00 95.19 181 PHE A O 1
ATOM 1373 N N . THR A 1 182 ? 10.111 -4.084 -16.194 1.00 93.62 182 THR A N 1
ATOM 1374 C CA . THR A 1 182 ? 10.902 -4.759 -17.251 1.00 93.62 182 THR A CA 1
ATOM 1375 C C . THR A 1 182 ? 10.962 -3.978 -18.567 1.00 93.62 182 THR A C 1
ATOM 1377 O O . THR A 1 182 ? 11.857 -4.208 -19.376 1.00 93.62 182 THR A O 1
ATOM 1380 N N . ARG A 1 183 ? 10.008 -3.066 -18.801 1.00 93.44 183 ARG A N 1
ATOM 1381 C CA . ARG A 1 183 ? 9.903 -2.281 -20.041 1.00 93.44 183 ARG A CA 1
ATOM 1382 C C . ARG A 1 183 ? 10.538 -0.896 -19.939 1.00 93.44 183 ARG A C 1
ATOM 1384 O O . ARG A 1 183 ? 10.601 -0.197 -20.947 1.00 93.44 183 ARG A O 1
ATOM 1391 N N . LEU A 1 184 ? 10.960 -0.481 -18.746 1.00 94.44 184 LEU A N 1
ATOM 1392 C CA . LEU A 1 184 ? 11.506 0.851 -18.500 1.00 94.44 184 LEU A CA 1
ATOM 1393 C C . LEU A 1 184 ? 13.032 0.845 -18.600 1.00 94.44 184 LEU A C 1
ATOM 1395 O O . LEU A 1 184 ? 13.697 -0.089 -18.154 1.00 94.44 184 LEU A O 1
ATOM 1399 N N . SER A 1 185 ? 13.600 1.932 -19.122 1.00 95.19 185 SER A N 1
ATOM 1400 C CA . SER A 1 185 ? 15.028 2.208 -18.934 1.00 95.19 185 SER A CA 1
ATOM 1401 C C . SER A 1 185 ? 15.345 2.482 -17.456 1.00 95.19 185 SER A C 1
ATOM 1403 O O . SER A 1 185 ? 14.463 2.852 -16.680 1.00 95.19 185 SER A O 1
ATOM 1405 N N . THR A 1 186 ? 16.614 2.386 -17.046 1.00 94.69 186 THR A N 1
ATOM 1406 C CA . THR A 1 186 ? 17.031 2.672 -15.657 1.00 94.69 186 THR A CA 1
ATOM 1407 C C . THR A 1 186 ? 16.611 4.068 -15.190 1.00 94.69 186 THR A C 1
ATOM 1409 O O . THR A 1 186 ? 16.168 4.239 -14.057 1.00 94.69 186 THR A O 1
ATOM 1412 N N . VAL A 1 187 ? 16.712 5.074 -16.066 1.00 95.31 187 VAL A N 1
ATOM 1413 C CA . VAL A 1 187 ? 16.313 6.453 -15.745 1.00 95.31 187 VAL A CA 1
ATOM 1414 C C . VAL A 1 187 ? 14.797 6.549 -15.564 1.00 95.31 187 VAL A C 1
ATOM 1416 O O . VAL A 1 187 ? 14.333 7.139 -14.592 1.00 95.31 187 VAL A O 1
ATOM 1419 N N . GLU A 1 188 ? 14.014 5.932 -16.452 1.00 96.06 188 GLU A N 1
ATOM 1420 C CA . GLU A 1 188 ? 12.550 5.917 -16.345 1.00 96.06 188 GLU A CA 1
ATOM 1421 C C . GLU A 1 188 ? 12.063 5.127 -15.129 1.00 96.06 188 GLU A C 1
ATOM 1423 O O . GLU A 1 188 ? 11.085 5.529 -14.499 1.00 96.06 188 GLU A O 1
ATOM 1428 N N . LEU A 1 189 ? 12.761 4.055 -14.749 1.00 96.12 189 LEU A N 1
ATOM 1429 C CA . LEU A 1 189 ? 12.495 3.307 -13.524 1.00 96.12 189 LEU A CA 1
ATOM 1430 C C . LEU A 1 189 ? 12.715 4.178 -12.281 1.00 96.12 189 LEU A C 1
ATOM 1432 O O . LEU A 1 189 ? 11.843 4.233 -11.418 1.00 96.12 189 LEU A O 1
ATOM 1436 N N . ILE A 1 190 ? 13.839 4.899 -12.200 1.00 96.50 190 ILE A N 1
ATOM 1437 C CA . ILE A 1 190 ? 14.120 5.815 -11.081 1.00 96.50 190 ILE A CA 1
ATOM 1438 C C . ILE A 1 190 ? 13.045 6.903 -10.997 1.00 96.50 190 ILE A C 1
ATOM 1440 O O . ILE A 1 190 ? 12.507 7.151 -9.919 1.00 96.50 190 ILE A O 1
ATOM 1444 N N . ILE A 1 191 ? 12.685 7.512 -12.132 1.00 95.56 191 ILE A N 1
ATOM 1445 C CA . ILE A 1 191 ? 11.605 8.507 -12.200 1.00 95.56 191 ILE A CA 1
ATOM 1446 C C . ILE A 1 191 ? 10.280 7.898 -11.723 1.00 95.56 191 ILE A C 1
ATOM 1448 O O . ILE A 1 191 ? 9.583 8.510 -10.918 1.00 95.56 191 ILE A O 1
ATOM 1452 N N . THR A 1 192 ? 9.951 6.683 -12.162 1.00 96.44 192 THR A N 1
ATOM 1453 C CA . THR A 1 192 ? 8.730 5.966 -11.764 1.00 96.44 192 THR A CA 1
ATOM 1454 C C . THR A 1 192 ? 8.688 5.716 -10.258 1.00 96.44 192 THR A C 1
ATOM 1456 O O . THR A 1 192 ? 7.676 5.996 -9.622 1.00 96.44 192 THR A O 1
ATOM 1459 N N . ILE A 1 193 ? 9.796 5.266 -9.660 1.00 97.19 193 ILE A N 1
ATOM 1460 C CA . ILE A 1 193 ? 9.902 5.058 -8.209 1.00 97.19 193 ILE A CA 1
ATOM 1461 C C . ILE A 1 193 ? 9.708 6.380 -7.460 1.00 97.19 193 ILE A C 1
ATOM 1463 O O . ILE A 1 193 ? 8.959 6.422 -6.487 1.00 97.19 193 ILE A O 1
ATOM 1467 N N . ILE A 1 194 ? 10.328 7.472 -7.919 1.00 97.12 194 ILE A N 1
ATOM 1468 C CA . ILE A 1 194 ? 10.145 8.799 -7.315 1.00 97.12 194 ILE A CA 1
ATOM 1469 C C . ILE A 1 194 ? 8.676 9.228 -7.396 1.00 97.12 194 ILE A C 1
ATOM 1471 O O . ILE A 1 194 ? 8.120 9.669 -6.392 1.00 97.12 194 ILE A O 1
ATOM 1475 N N . ILE A 1 195 ? 8.025 9.056 -8.551 1.00 97.06 195 ILE A N 1
ATOM 1476 C CA . ILE A 1 195 ? 6.597 9.359 -8.721 1.00 97.06 195 ILE A CA 1
ATOM 1477 C C . ILE A 1 195 ? 5.762 8.550 -7.732 1.00 97.06 195 ILE A C 1
ATOM 1479 O O . ILE A 1 195 ? 4.929 9.127 -7.042 1.00 97.06 195 ILE A O 1
ATOM 1483 N N . PHE A 1 196 ? 6.002 7.245 -7.611 1.00 97.44 196 PHE A N 1
ATOM 1484 C CA . PHE A 1 196 ? 5.253 6.397 -6.685 1.00 97.44 196 PHE A CA 1
ATOM 1485 C C . PHE A 1 196 ? 5.434 6.871 -5.241 1.00 97.44 196 PHE A C 1
ATOM 1487 O O . PHE A 1 196 ? 4.451 7.043 -4.528 1.00 97.44 196 PHE A O 1
ATOM 1494 N N . LEU A 1 197 ? 6.667 7.178 -4.823 1.00 97.00 197 LEU A N 1
ATOM 1495 C CA . LEU A 1 197 ? 6.950 7.701 -3.484 1.00 97.00 197 LEU A CA 1
ATOM 1496 C C . LEU A 1 197 ? 6.271 9.055 -3.214 1.00 97.00 197 LEU A C 1
ATOM 1498 O O . LEU A 1 197 ? 5.841 9.313 -2.088 1.00 97.00 197 LEU A O 1
ATOM 1502 N N . LEU A 1 198 ? 6.138 9.917 -4.224 1.00 97.31 198 LEU A N 1
ATOM 1503 C CA . LEU A 1 198 ? 5.384 11.169 -4.109 1.00 97.31 198 LEU A CA 1
ATOM 1504 C C . LEU A 1 198 ? 3.871 10.918 -4.042 1.00 97.31 198 LEU A C 1
ATOM 1506 O O . LEU A 1 198 ? 3.178 11.546 -3.241 1.00 97.31 198 LEU A O 1
ATOM 1510 N N . LEU A 1 199 ? 3.353 9.975 -4.831 1.00 97.31 199 LEU A N 1
ATOM 1511 C CA . LEU A 1 199 ? 1.933 9.624 -4.835 1.00 97.31 199 LEU A CA 1
ATOM 1512 C C . LEU A 1 199 ? 1.478 8.974 -3.525 1.00 97.31 199 LEU A C 1
ATOM 1514 O O . LEU A 1 199 ? 0.329 9.175 -3.148 1.00 97.31 199 LEU A O 1
ATOM 1518 N N . ILE A 1 200 ? 2.360 8.308 -2.769 1.00 96.31 200 ILE A N 1
ATOM 1519 C CA . ILE A 1 200 ? 2.048 7.843 -1.401 1.00 96.31 200 ILE A CA 1
ATOM 1520 C C . ILE A 1 200 ? 1.584 9.008 -0.516 1.00 96.31 200 ILE A C 1
ATOM 1522 O O . ILE A 1 200 ? 0.609 8.866 0.223 1.00 96.31 200 ILE A O 1
ATOM 1526 N N . ALA A 1 201 ? 2.240 10.173 -0.594 1.00 95.94 201 ALA A N 1
ATOM 1527 C CA . ALA A 1 201 ? 1.834 11.348 0.180 1.00 95.94 201 ALA A CA 1
ATOM 1528 C C . ALA A 1 201 ? 0.448 11.847 -0.248 1.00 95.94 201 ALA A C 1
ATOM 1530 O O . ALA A 1 201 ? -0.380 12.174 0.603 1.00 95.94 201 ALA A O 1
ATOM 1531 N N . VAL A 1 202 ? 0.182 11.853 -1.559 1.00 96.88 202 VAL A N 1
ATOM 1532 C CA . VAL A 1 202 ? -1.130 12.207 -2.119 1.00 96.88 202 VAL A CA 1
ATOM 1533 C C . VAL A 1 202 ? -2.203 11.233 -1.630 1.00 96.88 202 VAL A C 1
ATOM 1535 O O . VAL A 1 202 ? -3.259 11.669 -1.185 1.00 96.88 202 VAL A O 1
ATOM 1538 N N . TRP A 1 203 ? -1.922 9.930 -1.624 1.00 96.62 203 TRP A N 1
ATOM 1539 C CA . TRP A 1 203 ? -2.837 8.901 -1.127 1.00 96.62 203 TRP A CA 1
ATOM 1540 C C . TRP A 1 203 ? -3.118 9.040 0.365 1.00 96.62 203 TRP A C 1
ATOM 1542 O O . TRP A 1 203 ? -4.276 9.008 0.775 1.00 96.62 203 TRP A O 1
ATOM 1552 N N . CYS A 1 204 ? -2.083 9.263 1.178 1.00 95.88 204 CYS A N 1
ATOM 1553 C CA . CYS A 1 204 ? -2.251 9.514 2.608 1.00 95.88 204 CYS A CA 1
ATOM 1554 C C . CYS A 1 204 ? -3.126 10.751 2.854 1.00 95.88 204 CYS A C 1
ATOM 1556 O O . CYS A 1 204 ? -4.018 10.716 3.700 1.00 95.88 204 CYS A O 1
ATOM 1558 N N . PHE A 1 205 ? -2.916 11.822 2.082 1.00 95.50 205 PHE A N 1
ATOM 1559 C CA . PHE A 1 205 ? -3.745 13.022 2.148 1.00 95.50 205 PHE A CA 1
ATOM 1560 C C . PHE A 1 205 ? -5.198 12.738 1.745 1.00 95.50 205 PHE A C 1
ATOM 1562 O O . PHE A 1 205 ? -6.115 13.099 2.479 1.00 95.50 205 PHE A O 1
ATOM 1569 N N . ILE A 1 206 ? -5.432 12.052 0.623 1.00 95.69 206 ILE A N 1
ATOM 1570 C CA . ILE A 1 206 ? -6.782 11.689 0.166 1.00 95.69 206 ILE A CA 1
ATOM 1571 C C . ILE A 1 206 ? -7.490 10.814 1.207 1.00 95.69 206 ILE A C 1
ATOM 1573 O O . ILE A 1 206 ? -8.626 11.106 1.575 1.00 95.69 206 ILE A O 1
ATOM 1577 N N . GLY A 1 207 ? -6.823 9.781 1.726 1.00 94.38 207 GLY A N 1
ATOM 1578 C CA . GLY A 1 207 ? -7.375 8.899 2.754 1.00 94.38 207 GLY A CA 1
ATOM 1579 C C . GLY A 1 207 ? -7.744 9.650 4.034 1.00 94.38 207 GLY A C 1
ATOM 1580 O O . GLY A 1 207 ? -8.820 9.432 4.597 1.00 94.38 207 GLY A O 1
ATOM 1581 N N . GLU A 1 208 ? -6.906 10.595 4.465 1.00 93.62 208 GLU A N 1
ATOM 1582 C CA . GLU A 1 208 ? -7.217 11.478 5.590 1.00 93.62 208 GLU A CA 1
ATOM 1583 C C . GLU A 1 208 ? -8.449 12.349 5.313 1.00 93.62 208 GLU A C 1
ATOM 1585 O O . GLU A 1 208 ? -9.354 12.431 6.149 1.00 93.62 208 GLU A O 1
ATOM 1590 N N . GLN A 1 209 ? -8.505 12.984 4.142 1.00 93.06 209 GLN A N 1
ATOM 1591 C CA . GLN A 1 209 ? -9.603 13.874 3.768 1.00 93.06 209 GLN A CA 1
ATOM 1592 C C . GLN A 1 209 ? -10.935 13.127 3.658 1.00 93.06 209 GLN A C 1
ATOM 1594 O O . GLN A 1 209 ? -11.943 13.600 4.182 1.00 93.06 209 GLN A O 1
ATOM 1599 N N . LEU A 1 210 ? -10.940 11.938 3.051 1.00 92.50 210 LEU A N 1
ATOM 1600 C CA . LEU A 1 210 ? -12.131 11.094 2.948 1.00 92.50 210 LEU A CA 1
ATOM 1601 C C . LEU A 1 210 ? -12.616 10.626 4.322 1.00 92.50 210 LEU A C 1
ATOM 1603 O O . LEU A 1 210 ? -13.811 10.675 4.604 1.00 92.50 210 LEU A O 1
ATOM 1607 N N . THR A 1 211 ? -11.696 10.255 5.216 1.00 90.56 211 THR A N 1
ATOM 1608 C CA . THR A 1 211 ? -12.050 9.858 6.590 1.00 90.56 211 THR A CA 1
ATOM 1609 C C . THR A 1 211 ? -12.687 11.000 7.376 1.00 90.56 211 THR A C 1
ATOM 1611 O O . THR A 1 211 ? -13.570 10.773 8.200 1.00 90.56 211 THR A O 1
ATOM 1614 N N . ASN A 1 212 ? -12.235 12.233 7.143 1.00 89.62 212 ASN A N 1
ATOM 1615 C CA . ASN A 1 212 ? -12.724 13.418 7.842 1.00 89.62 212 ASN A CA 1
ATOM 1616 C C . ASN A 1 212 ? -13.998 14.015 7.232 1.00 89.62 212 ASN A C 1
ATOM 1618 O O . ASN A 1 212 ? -14.526 14.986 7.778 1.00 89.62 212 ASN A O 1
ATOM 1622 N N . PHE A 1 213 ? -14.513 13.446 6.141 1.00 90.62 213 PHE A N 1
ATOM 1623 C CA . PHE A 1 213 ? -15.750 13.908 5.531 1.00 90.62 213 PHE A CA 1
ATOM 1624 C C . PHE A 1 213 ? -16.937 13.685 6.491 1.00 90.62 213 PHE A C 1
ATOM 1626 O O . PHE A 1 213 ? -17.083 12.568 6.988 1.00 90.62 213 PHE A O 1
ATOM 1633 N N . PRO A 1 214 ? -17.805 14.685 6.756 1.00 82.25 214 PRO A N 1
ATOM 1634 C CA . PRO A 1 214 ? -18.769 14.648 7.865 1.00 82.25 214 PRO A CA 1
ATOM 1635 C C . PRO A 1 214 ? -19.628 13.373 7.940 1.00 82.25 214 PRO A C 1
ATOM 1637 O O . PRO A 1 214 ? -19.685 12.727 8.981 1.00 82.25 214 PRO A O 1
ATOM 1640 N N . GLY A 1 215 ? -20.213 12.934 6.819 1.00 82.12 215 GLY A N 1
ATOM 1641 C CA . GLY A 1 215 ? -21.044 11.720 6.794 1.00 82.12 215 GLY A CA 1
ATOM 1642 C C . GLY A 1 215 ? -20.265 10.410 6.988 1.00 82.12 215 GLY A C 1
ATOM 1643 O O . GLY A 1 215 ? -20.790 9.444 7.548 1.00 82.12 215 GLY A O 1
ATOM 1644 N N . ILE A 1 216 ? -19.001 10.375 6.555 1.00 84.62 216 ILE A N 1
ATOM 1645 C CA . ILE A 1 216 ? -18.123 9.204 6.674 1.00 84.62 216 ILE A CA 1
ATOM 1646 C C . ILE A 1 216 ? -17.569 9.127 8.095 1.00 84.62 216 ILE A C 1
ATOM 1648 O O . ILE A 1 216 ? -17.646 8.077 8.730 1.00 84.62 216 ILE A O 1
ATOM 1652 N N . LYS A 1 217 ? -17.069 10.250 8.615 1.00 85.56 217 LYS A N 1
ATOM 1653 C CA . LYS A 1 217 ? -16.455 10.355 9.936 1.00 85.56 217 LYS A CA 1
ATOM 1654 C C . LYS A 1 217 ? -17.395 9.875 11.034 1.00 85.56 217 LYS A C 1
ATOM 1656 O O . LYS A 1 217 ? -17.000 9.024 11.827 1.00 85.56 217 LYS A O 1
ATOM 1661 N N . ASP A 1 218 ? -18.630 10.370 11.054 1.00 84.81 218 ASP A N 1
ATOM 1662 C CA . ASP A 1 218 ? -19.593 10.037 12.106 1.00 84.81 218 ASP A CA 1
ATOM 1663 C C . ASP A 1 218 ? -19.987 8.556 12.056 1.00 84.81 218 ASP A C 1
ATOM 1665 O O . ASP A 1 218 ? -20.011 7.870 13.081 1.00 84.81 218 ASP A O 1
ATOM 1669 N N . THR A 1 219 ? -20.220 8.029 10.850 1.00 84.19 219 THR A N 1
ATOM 1670 C CA . THR A 1 219 ? -20.553 6.615 10.633 1.00 84.19 219 THR A CA 1
ATOM 1671 C C . THR A 1 219 ? -19.400 5.711 11.058 1.00 84.19 219 THR A C 1
ATOM 1673 O O . THR A 1 219 ? -19.576 4.792 11.862 1.00 84.19 219 THR A O 1
ATOM 1676 N N . ILE A 1 220 ? -18.197 5.989 10.557 1.00 84.12 220 ILE A N 1
ATOM 1677 C CA . ILE A 1 220 ? -17.014 5.195 10.852 1.00 84.12 220 ILE A CA 1
ATOM 1678 C C . ILE A 1 220 ? -16.686 5.271 12.346 1.00 84.12 220 ILE A C 1
ATOM 1680 O O . ILE A 1 220 ? -16.462 4.231 12.953 1.00 84.12 220 ILE A O 1
ATOM 1684 N N . GLN A 1 221 ? -16.716 6.444 12.986 1.00 83.25 221 GLN A N 1
ATOM 1685 C CA . GLN A 1 221 ? -16.420 6.556 14.420 1.00 83.25 221 GLN A CA 1
ATOM 1686 C C . GLN A 1 221 ? -17.454 5.841 15.296 1.00 83.25 221 GLN A C 1
ATOM 1688 O O . GLN A 1 221 ? -17.068 5.183 16.266 1.00 83.25 221 GLN A O 1
ATOM 1693 N N . LYS A 1 222 ? -18.743 5.911 14.939 1.00 85.00 222 LYS A N 1
ATOM 1694 C CA . LYS A 1 222 ? -19.824 5.231 15.664 1.00 85.00 222 LYS A CA 1
ATOM 1695 C C . LYS A 1 222 ? -19.706 3.710 15.590 1.00 85.00 222 LYS A C 1
ATOM 1697 O O . LYS A 1 222 ? -19.938 3.029 16.589 1.00 85.00 222 LYS A O 1
ATOM 1702 N N . TYR A 1 223 ? -19.333 3.175 14.427 1.00 84.50 223 TYR A N 1
ATOM 1703 C CA . TYR A 1 223 ? -19.286 1.732 14.184 1.00 84.50 223 TYR A CA 1
ATOM 1704 C C . TYR A 1 223 ? -17.867 1.153 14.107 1.00 84.50 223 TYR A C 1
ATOM 1706 O O . TYR A 1 223 ? -17.735 -0.028 13.799 1.00 84.50 223 TYR A O 1
ATOM 1714 N N . LYS A 1 224 ? -16.807 1.910 14.430 1.00 84.00 224 LYS A N 1
ATOM 1715 C CA . LYS A 1 224 ? -15.400 1.495 14.226 1.00 84.00 224 LYS A CA 1
ATOM 1716 C C . LYS A 1 224 ? -15.069 0.119 14.803 1.00 84.00 224 LYS A C 1
ATOM 1718 O O . LYS A 1 224 ? -14.396 -0.674 14.156 1.00 84.00 224 LYS A O 1
ATOM 1723 N N . ASN A 1 225 ? -15.601 -0.199 15.983 1.00 83.56 225 ASN A N 1
ATOM 1724 C CA . ASN A 1 225 ? -15.332 -1.465 16.668 1.00 83.56 225 ASN A CA 1
ATOM 1725 C C . ASN A 1 225 ? -15.934 -2.686 15.947 1.00 83.56 225 ASN A C 1
ATOM 1727 O O . ASN A 1 225 ? -15.543 -3.813 16.235 1.00 83.56 225 ASN A O 1
ATOM 1731 N N . LEU A 1 226 ? -16.881 -2.463 15.031 1.00 84.50 226 LEU A N 1
ATOM 1732 C CA . LEU A 1 226 ? -17.475 -3.481 14.168 1.00 84.50 226 LEU A CA 1
ATOM 1733 C C . LEU A 1 226 ? -16.941 -3.381 12.732 1.00 84.50 226 LEU A C 1
ATOM 1735 O O . LEU A 1 226 ? -16.539 -4.387 12.158 1.00 84.50 226 LEU A O 1
ATOM 1739 N N . VAL A 1 227 ? -16.912 -2.169 12.170 1.00 85.19 227 VAL A N 1
ATOM 1740 C CA . VAL A 1 227 ? -16.514 -1.900 10.781 1.00 85.19 227 VAL A CA 1
ATOM 1741 C C . VAL A 1 227 ? -15.070 -2.310 10.536 1.00 85.19 227 VAL A C 1
ATOM 1743 O O . VAL A 1 227 ? -14.809 -3.014 9.567 1.00 85.19 227 VAL A O 1
ATOM 1746 N N . VAL A 1 228 ? -14.141 -1.932 11.418 1.00 84.50 228 VAL A N 1
ATOM 1747 C CA . VAL A 1 228 ? -12.716 -2.209 11.196 1.00 84.50 228 VAL A CA 1
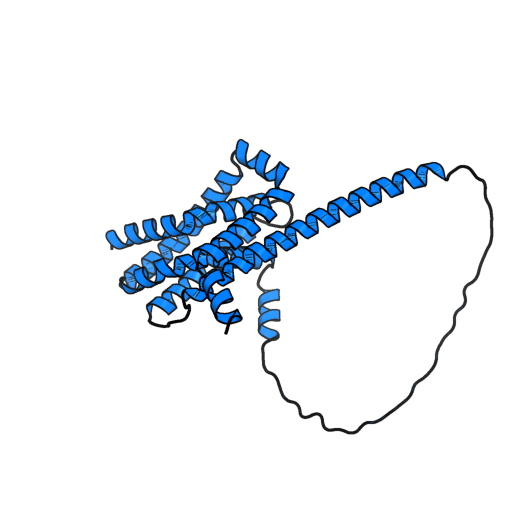ATOM 1748 C C . VAL A 1 228 ? -12.437 -3.724 11.126 1.00 84.50 228 VAL A C 1
ATOM 1750 O O . VAL A 1 228 ? -11.872 -4.155 10.119 1.00 84.50 228 VAL A O 1
ATOM 1753 N N . PRO A 1 229 ? -12.868 -4.565 12.093 1.00 86.25 229 PRO A N 1
ATOM 1754 C CA . PRO A 1 229 ? -12.700 -6.012 11.976 1.00 86.25 229 PRO A CA 1
ATOM 1755 C C . PRO A 1 229 ? -13.331 -6.625 10.725 1.00 86.25 229 PRO A C 1
ATOM 1757 O O . PRO A 1 229 ? -12.708 -7.457 10.071 1.00 86.25 229 PRO A O 1
ATOM 1760 N N . VAL A 1 230 ? -14.567 -6.228 10.405 1.00 88.75 230 VAL A N 1
ATOM 1761 C CA . VAL A 1 230 ? -15.329 -6.800 9.287 1.00 88.75 230 VAL A CA 1
ATOM 1762 C C . VAL A 1 230 ? -14.659 -6.475 7.962 1.00 88.75 230 VAL A C 1
ATOM 1764 O O . VAL A 1 230 ? -14.517 -7.362 7.128 1.00 88.75 230 VAL A O 1
ATOM 1767 N N . VAL A 1 231 ? -14.207 -5.235 7.778 1.00 86.56 231 VAL A N 1
ATOM 1768 C CA . VAL A 1 231 ? -13.542 -4.826 6.542 1.00 86.56 231 VAL A CA 1
ATOM 1769 C C . VAL A 1 231 ? -12.184 -5.511 6.402 1.00 86.56 231 VAL A C 1
ATOM 1771 O O . VAL A 1 231 ? -11.901 -6.029 5.331 1.00 86.56 231 VAL A O 1
ATOM 1774 N N . PHE A 1 232 ? -11.374 -5.623 7.461 1.00 86.88 232 PHE A N 1
ATOM 1775 C CA . PHE A 1 232 ? -10.109 -6.364 7.367 1.00 86.88 232 PHE A CA 1
ATOM 1776 C C . PHE A 1 232 ? -10.305 -7.851 7.048 1.00 86.88 232 PHE A C 1
ATOM 1778 O O . PHE A 1 232 ? -9.566 -8.406 6.237 1.00 86.88 232 PHE A O 1
ATOM 1785 N N . ILE A 1 233 ? -11.315 -8.493 7.642 1.00 88.12 233 ILE A N 1
ATOM 1786 C CA . ILE A 1 233 ? -11.664 -9.880 7.310 1.00 88.12 233 ILE A CA 1
ATOM 1787 C C . ILE A 1 233 ? -12.150 -9.971 5.859 1.00 88.12 233 ILE A C 1
ATOM 1789 O O . ILE A 1 233 ? -11.694 -10.840 5.124 1.00 88.12 233 ILE A O 1
ATOM 1793 N N . GLY A 1 234 ? -13.031 -9.061 5.435 1.00 87.31 234 GLY A N 1
ATOM 1794 C CA . GLY A 1 234 ? -13.569 -9.014 4.077 1.00 87.31 234 GLY A CA 1
ATOM 1795 C C . GLY A 1 234 ? -12.485 -8.831 3.017 1.00 87.31 234 GLY A C 1
ATOM 1796 O O . GLY A 1 234 ? -12.433 -9.618 2.078 1.00 87.31 234 GLY A O 1
ATOM 1797 N N . ILE A 1 235 ? -11.583 -7.862 3.206 1.00 85.94 235 ILE A N 1
ATOM 1798 C CA . ILE A 1 235 ? -10.438 -7.611 2.315 1.00 85.94 235 ILE A CA 1
ATOM 1799 C C . ILE A 1 235 ? -9.542 -8.848 2.244 1.00 85.94 235 ILE A C 1
ATOM 1801 O O . ILE A 1 235 ? -9.194 -9.301 1.159 1.00 85.94 235 ILE A O 1
ATOM 1805 N N . GLY A 1 236 ? -9.198 -9.449 3.384 1.00 85.50 236 GLY A N 1
ATOM 1806 C CA . GLY A 1 236 ? -8.319 -10.614 3.372 1.00 85.50 236 GLY A CA 1
ATOM 1807 C C . GLY A 1 236 ? -8.945 -11.853 2.723 1.00 85.50 236 GLY A C 1
ATOM 1808 O O . GLY A 1 236 ? -8.257 -12.571 2.000 1.00 85.50 236 GLY A O 1
ATOM 1809 N N . ILE A 1 237 ? -10.251 -12.081 2.915 1.00 87.56 237 ILE A N 1
ATOM 1810 C CA . ILE A 1 237 ? -10.991 -13.141 2.208 1.00 87.56 237 ILE A CA 1
ATOM 1811 C C . ILE A 1 237 ? -11.025 -12.854 0.706 1.00 87.56 237 ILE A C 1
ATOM 1813 O O . ILE A 1 237 ? -10.780 -13.761 -0.084 1.00 87.56 237 ILE A O 1
ATOM 1817 N N . PHE A 1 238 ? -11.303 -11.608 0.315 1.00 85.00 238 PHE A N 1
ATOM 1818 C CA . PHE A 1 238 ? -11.326 -11.197 -1.086 1.00 85.00 238 PHE A CA 1
ATOM 1819 C C . PHE A 1 238 ? -9.988 -11.499 -1.778 1.00 85.00 238 PHE A C 1
ATOM 1821 O O . PHE A 1 238 ? -9.977 -12.192 -2.792 1.00 85.00 238 PHE A O 1
ATOM 1828 N N . ILE A 1 239 ? -8.865 -11.111 -1.163 1.00 82.88 239 ILE A N 1
ATOM 1829 C CA . ILE A 1 239 ? -7.514 -11.399 -1.674 1.00 82.88 239 ILE A CA 1
ATOM 1830 C C . ILE A 1 239 ? -7.278 -12.913 -1.824 1.00 82.88 239 ILE A C 1
ATOM 1832 O O . ILE A 1 239 ? -6.740 -13.361 -2.836 1.00 82.88 239 ILE A O 1
ATOM 1836 N N . LEU A 1 240 ? -7.694 -13.731 -0.848 1.00 83.44 240 LEU A N 1
ATOM 1837 C CA . LEU A 1 240 ? -7.538 -15.196 -0.894 1.00 83.44 240 LEU A CA 1
ATOM 1838 C C . LEU A 1 240 ? -8.336 -15.863 -2.023 1.00 83.44 240 LEU A C 1
ATOM 1840 O O . LEU A 1 240 ? -7.880 -16.862 -2.584 1.00 83.44 240 LEU A O 1
ATOM 1844 N N . VAL A 1 241 ? -9.527 -15.345 -2.324 1.00 82.44 241 VAL A N 1
ATOM 1845 C CA . VAL A 1 241 ? -10.389 -15.864 -3.395 1.00 82.44 241 VAL A CA 1
ATOM 1846 C C . VAL A 1 241 ? -9.839 -15.459 -4.761 1.00 82.44 241 VAL A C 1
ATOM 1848 O O . VAL A 1 241 ? -9.642 -16.327 -5.609 1.00 82.44 241 VAL A O 1
ATOM 1851 N N . GLU A 1 242 ? -9.542 -14.171 -4.949 1.00 79.56 242 GLU A N 1
ATOM 1852 C CA . GLU A 1 242 ? -9.117 -13.602 -6.236 1.00 79.56 242 GLU A CA 1
ATOM 1853 C C . GLU A 1 242 ? -7.778 -14.179 -6.714 1.00 79.56 242 GLU A C 1
ATOM 1855 O O . GLU A 1 242 ? -7.602 -14.540 -7.874 1.00 79.56 242 GLU A O 1
ATOM 1860 N N . SER A 1 243 ? -6.838 -14.356 -5.790 1.00 72.81 243 SER A N 1
ATOM 1861 C CA . SER A 1 243 ? -5.510 -14.917 -6.070 1.00 72.81 243 SER A CA 1
ATOM 1862 C C . SER A 1 243 ? -5.503 -16.407 -6.442 1.00 72.81 243 SER A C 1
ATOM 1864 O O . SER A 1 243 ? -4.444 -16.962 -6.741 1.00 72.81 243 SER A O 1
ATOM 1866 N N . GLY A 1 244 ? -6.645 -17.101 -6.361 1.00 70.00 244 GLY A N 1
ATOM 1867 C CA . GLY A 1 244 ? -6.717 -18.551 -6.555 1.00 70.00 244 GLY A CA 1
ATOM 1868 C C . GLY A 1 244 ? -5.994 -19.360 -5.469 1.00 70.00 244 GLY A C 1
ATOM 1869 O O . GLY A 1 244 ? -5.810 -20.572 -5.624 1.00 70.00 244 GLY A O 1
ATOM 1870 N N . ALA A 1 245 ? -5.604 -18.729 -4.354 1.00 70.06 245 ALA A N 1
ATOM 1871 C CA . ALA A 1 245 ? -4.906 -19.391 -3.253 1.00 70.06 245 ALA A CA 1
ATOM 1872 C C . ALA A 1 245 ? -5.737 -20.529 -2.641 1.00 70.06 245 ALA A C 1
ATOM 1874 O O . ALA A 1 245 ? -5.182 -21.558 -2.254 1.00 70.06 245 ALA A O 1
ATOM 1875 N N . LEU 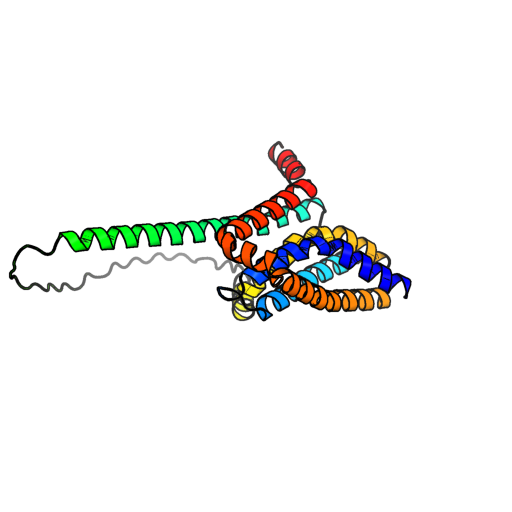A 1 246 ? -7.067 -20.394 -2.610 1.00 67.00 246 LEU A N 1
ATOM 1876 C CA . LEU A 1 246 ? -7.971 -21.459 -2.157 1.00 67.00 246 LEU A CA 1
ATOM 1877 C C . LEU A 1 246 ? -7.905 -22.704 -3.052 1.00 67.00 246 LEU A C 1
ATOM 1879 O O . LEU A 1 246 ? -7.877 -23.828 -2.546 1.00 67.00 246 LEU A O 1
ATOM 1883 N N . SER A 1 247 ? -7.826 -22.515 -4.369 1.00 67.75 247 SER A N 1
ATOM 1884 C CA . SER A 1 247 ? -7.679 -23.604 -5.340 1.00 67.75 247 SER A CA 1
ATOM 1885 C C . SER A 1 247 ? -6.326 -24.299 -5.195 1.00 67.75 247 SER A C 1
ATOM 1887 O O . SER A 1 247 ? -6.253 -25.522 -5.238 1.00 67.75 247 SER A O 1
ATOM 1889 N N . PHE A 1 248 ? -5.254 -23.536 -4.955 1.00 67.25 248 PHE A N 1
ATOM 1890 C CA . PHE A 1 248 ? -3.925 -24.088 -4.678 1.00 67.25 248 PHE A CA 1
ATOM 1891 C C . PHE A 1 248 ? -3.898 -24.901 -3.374 1.00 67.25 248 PHE A C 1
ATOM 1893 O O . PHE A 1 248 ? -3.389 -26.021 -3.353 1.00 67.25 248 PHE A O 1
ATOM 1900 N N . LEU A 1 249 ? -4.479 -24.367 -2.294 1.00 66.38 249 LEU A N 1
ATOM 1901 C CA . LEU A 1 249 ? -4.510 -25.031 -0.990 1.00 66.38 249 LEU A CA 1
ATOM 1902 C C . LEU A 1 249 ? -5.323 -26.332 -1.040 1.00 66.38 249 LEU A C 1
ATOM 1904 O O . LEU A 1 249 ? -4.884 -27.351 -0.518 1.00 6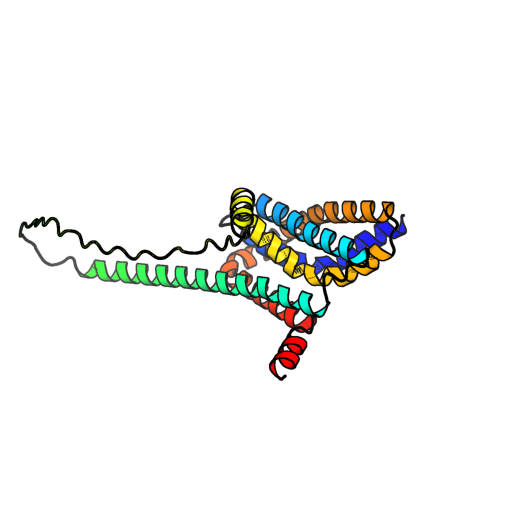6.38 249 LEU A O 1
ATOM 1908 N N . THR A 1 250 ? -6.483 -26.318 -1.700 1.00 67.50 250 THR A N 1
ATOM 1909 C CA . THR A 1 250 ? -7.333 -27.511 -1.850 1.00 67.50 250 THR A CA 1
ATOM 1910 C C . THR A 1 250 ? -6.669 -28.589 -2.705 1.00 67.50 250 THR A C 1
ATOM 1912 O O . THR A 1 250 ? -6.651 -29.743 -2.290 1.00 67.50 250 THR A O 1
ATOM 1915 N N . LEU A 1 251 ? -6.046 -28.235 -3.835 1.00 67.44 251 LEU A N 1
ATOM 1916 C CA . LEU A 1 251 ? -5.299 -29.184 -4.678 1.00 67.44 251 LEU A CA 1
ATOM 1917 C C . LEU A 1 251 ? -4.102 -29.821 -3.965 1.00 67.44 251 LEU A C 1
ATOM 1919 O O . LEU A 1 251 ? -3.786 -30.979 -4.228 1.00 67.44 251 LEU A O 1
ATOM 1923 N N . ASN A 1 252 ? -3.427 -29.074 -3.091 1.00 70.88 252 ASN A N 1
ATOM 1924 C CA . ASN A 1 252 ? -2.237 -29.554 -2.391 1.00 70.88 252 ASN A CA 1
ATOM 1925 C C . ASN A 1 252 ? -2.562 -30.311 -1.089 1.00 70.88 252 ASN A C 1
ATOM 1927 O O . ASN A 1 252 ? -1.721 -31.059 -0.611 1.00 70.88 252 ASN A O 1
ATOM 1931 N N . LEU A 1 253 ? -3.760 -30.126 -0.521 1.00 69.00 253 LEU A N 1
ATOM 1932 C CA . LEU A 1 253 ? -4.261 -30.889 0.634 1.00 69.00 253 LEU A CA 1
ATOM 1933 C C . LEU A 1 253 ? -4.956 -32.205 0.241 1.00 69.00 253 LEU A C 1
ATOM 1935 O O . LEU A 1 253 ? -5.145 -33.064 1.096 1.00 69.00 253 LEU A O 1
ATOM 1939 N N . LEU A 1 254 ? -5.359 -32.356 -1.026 1.00 67.00 254 LEU A N 1
ATOM 1940 C CA . LEU A 1 254 ? -5.957 -33.579 -1.588 1.00 67.00 254 LEU A CA 1
ATOM 1941 C C . LEU A 1 254 ? -4.942 -34.503 -2.293 1.00 67.00 254 LEU A C 1
ATOM 1943 O O . LEU A 1 254 ? -5.346 -35.513 -2.870 1.00 67.00 254 LEU A O 1
ATOM 1947 N N . LYS A 1 255 ? -3.650 -34.162 -2.256 1.00 51.03 255 LYS A N 1
ATOM 1948 C CA . LYS A 1 255 ? -2.526 -35.013 -2.674 1.00 51.03 255 LYS A CA 1
ATOM 1949 C C . LYS A 1 255 ? -1.831 -35.604 -1.458 1.00 51.03 255 LYS A C 1
ATOM 1951 O O . LYS A 1 255 ? -1.359 -36.752 -1.590 1.00 51.03 255 LYS A O 1
#

pLDDT: mean 76.8, std 19.49, range [33.16, 97.44]

Foldseek 3Di:
DVVLLVLLVCLLCVLCVVVLVVLLLQLLCPPPPDDLVLLLLLLLLQVVVLLVVLLCVLVVPPPDDLLCLLVLLVLLLVVLVVLLVVVVVVVVVVVVVVVVVVVVVPPPDDDDDDDDDDDDDDDDDDDDDDDDDDPDDPPDPDDPVVVVVVCPVVHDVSSNSSSSVSNSLSSCSSVVSNVSSNPDDPVSSVVSVVSSSVVSVVSSVSSNVQSPDVVNVVVCNVCVSPVSSVVSSVSSVVSNVVSCNVVVVVVVVVD